Protein AF-A0A5K1K6C2-F1 (afdb_monomer_lite)

Structure (mmCIF, N/CA/C/O backbone):
data_AF-A0A5K1K6C2-F1
#
_entry.id   AF-A0A5K1K6C2-F1
#
loop_
_atom_site.group_PDB
_atom_site.id
_atom_site.type_symbol
_atom_site.label_atom_id
_atom_site.label_alt_id
_atom_site.label_comp_id
_atom_site.label_asym_id
_atom_site.label_entity_id
_atom_site.label_seq_id
_atom_site.pdbx_PDB_ins_code
_atom_site.Cartn_x
_atom_site.Cartn_y
_atom_site.Cartn_z
_atom_site.occupancy
_atom_site.B_iso_or_equiv
_atom_site.auth_seq_id
_atom_site.auth_comp_id
_atom_site.auth_asym_id
_atom_site.auth_atom_id
_atom_site.pdbx_PDB_model_num
ATOM 1 N N . MET A 1 1 ? -9.360 -0.883 -2.195 1.00 92.62 1 MET A N 1
ATOM 2 C CA . MET A 1 1 ? -8.675 -1.297 -3.430 1.00 92.62 1 MET A CA 1
ATOM 3 C C . MET A 1 1 ? -9.574 -2.130 -4.328 1.00 92.62 1 MET A C 1
ATOM 5 O O . MET A 1 1 ? -9.861 -1.664 -5.418 1.00 92.62 1 MET A O 1
ATOM 9 N N . ARG A 1 2 ? -10.117 -3.271 -3.858 1.00 94.56 2 ARG A N 1
ATOM 10 C CA . ARG A 1 2 ? -11.043 -4.122 -4.637 1.00 94.56 2 ARG A CA 1
ATOM 11 C C . ARG A 1 2 ? -12.076 -3.335 -5.450 1.00 94.56 2 ARG A C 1
ATOM 13 O O . ARG A 1 2 ? -12.140 -3.486 -6.660 1.00 94.56 2 ARG A O 1
ATOM 20 N N . LEU A 1 3 ? -12.813 -2.437 -4.794 1.00 93.44 3 LEU A N 1
ATOM 21 C CA . LEU A 1 3 ? -13.851 -1.631 -5.443 1.00 93.44 3 LEU A CA 1
ATOM 22 C C . LEU A 1 3 ? -13.329 -0.743 -6.592 1.00 93.44 3 LEU A C 1
ATOM 24 O O . LEU A 1 3 ? -14.054 -0.536 -7.561 1.00 93.44 3 LEU A O 1
ATOM 28 N N . LEU A 1 4 ? -12.106 -0.205 -6.489 1.00 92.81 4 LEU A N 1
ATOM 29 C CA . LEU A 1 4 ? -11.492 0.568 -7.576 1.00 92.81 4 LEU A CA 1
ATOM 30 C C . LEU A 1 4 ? -11.245 -0.351 -8.776 1.00 92.81 4 LEU A C 1
ATOM 32 O O . LEU A 1 4 ? -11.733 -0.081 -9.871 1.00 92.81 4 LEU A O 1
ATOM 36 N N . HIS A 1 5 ? -10.602 -1.496 -8.545 1.00 92.88 5 HIS A N 1
ATOM 37 C CA . HIS A 1 5 ? -10.241 -2.435 -9.608 1.00 92.88 5 HIS A CA 1
ATOM 38 C C . HIS A 1 5 ? -11.465 -3.106 -10.257 1.00 92.88 5 HIS A C 1
ATOM 40 O O . HIS A 1 5 ? -11.501 -3.259 -11.479 1.00 92.88 5 HIS A O 1
ATOM 46 N N . GLU A 1 6 ? -12.507 -3.430 -9.482 1.00 92.44 6 GLU A N 1
ATOM 47 C CA . GLU A 1 6 ? -13.806 -3.916 -9.988 1.00 92.44 6 GLU A CA 1
ATOM 48 C C . GLU A 1 6 ? -14.489 -2.894 -10.905 1.00 92.44 6 GLU A C 1
ATOM 50 O O . GLU A 1 6 ? -15.178 -3.263 -11.853 1.00 92.44 6 GLU A O 1
ATOM 55 N N . ARG A 1 7 ? -14.276 -1.599 -10.648 1.00 91.81 7 ARG A N 1
ATOM 56 C CA . ARG A 1 7 ? -14.749 -0.493 -11.494 1.00 91.81 7 ARG A CA 1
ATOM 57 C C . ARG A 1 7 ? -13.759 -0.119 -12.591 1.00 91.81 7 ARG A C 1
ATOM 59 O O . ARG A 1 7 ? -13.955 0.884 -13.271 1.00 91.81 7 ARG A O 1
ATOM 66 N N . HIS A 1 8 ? -12.717 -0.927 -12.764 1.00 90.38 8 HIS A N 1
ATOM 67 C CA . HIS A 1 8 ? -11.645 -0.704 -13.720 1.00 90.38 8 HIS A CA 1
ATOM 68 C C . HIS A 1 8 ? -10.942 0.648 -13.547 1.00 90.38 8 HIS A C 1
ATOM 70 O O . HIS A 1 8 ? -10.539 1.266 -14.532 1.00 90.38 8 HIS A O 1
ATOM 76 N N . VAL A 1 9 ? -10.809 1.093 -12.298 1.00 91.06 9 VAL A N 1
ATOM 77 C CA . VAL A 1 9 ? -10.052 2.279 -11.904 1.00 91.06 9 VAL A CA 1
ATOM 78 C C . VAL A 1 9 ? -8.729 1.831 -11.292 1.00 91.06 9 VAL A C 1
ATOM 80 O O . VAL A 1 9 ? -8.733 1.021 -10.367 1.00 91.06 9 VAL A O 1
ATOM 83 N N . LEU A 1 10 ? -7.629 2.370 -11.804 1.00 90.31 10 LEU A N 1
ATOM 84 C CA . LEU A 1 10 ? -6.304 2.332 -11.195 1.00 90.31 10 LEU A CA 1
ATOM 85 C C . LEU A 1 10 ? -6.098 3.632 -10.425 1.00 90.31 10 LEU A C 1
ATOM 87 O O . LEU A 1 10 ? -6.445 4.695 -10.939 1.00 90.31 10 LEU A O 1
ATOM 91 N N . HIS A 1 11 ? -5.564 3.558 -9.214 1.00 92.12 11 HIS A N 1
ATOM 92 C CA . HIS A 1 11 ? -5.222 4.742 -8.435 1.00 92.12 11 HIS A CA 1
ATOM 93 C C . HIS A 1 11 ? -3.923 5.376 -8.933 1.00 92.12 11 HIS A C 1
ATOM 95 O O . HIS A 1 11 ? -3.838 6.599 -9.030 1.00 92.12 11 HIS A O 1
ATOM 101 N N . CYS A 1 12 ? -2.940 4.534 -9.250 1.00 89.00 12 CYS A N 1
ATOM 102 C CA . CYS A 1 12 ? -1.601 4.847 -9.745 1.00 89.00 12 CYS A CA 1
ATOM 103 C C . CYS A 1 12 ? -0.669 5.563 -8.769 1.00 89.00 12 CYS A C 1
ATOM 105 O O . CYS A 1 12 ? 0.549 5.456 -8.897 1.00 89.00 12 CYS A O 1
ATOM 107 N N . ASP A 1 13 ? -1.229 6.225 -7.763 1.00 89.38 13 ASP A N 1
ATOM 108 C CA . ASP A 1 13 ? -0.461 6.917 -6.737 1.00 89.38 13 ASP A CA 1
ATOM 109 C C . ASP A 1 13 ? -0.812 6.470 -5.307 1.00 89.38 13 ASP A C 1
ATOM 111 O O . ASP A 1 13 ? -1.374 7.205 -4.492 1.00 89.38 13 ASP A O 1
ATOM 115 N N . VAL A 1 14 ? -0.562 5.196 -5.016 1.00 92.00 14 VAL A N 1
ATOM 116 C CA . VAL A 1 14 ? -0.877 4.593 -3.718 1.00 92.00 14 VAL A CA 1
ATOM 117 C C . VAL A 1 14 ? 0.319 4.751 -2.777 1.00 92.00 14 VAL A C 1
ATOM 119 O O . VAL A 1 14 ? 1.288 4.001 -2.840 1.00 92.00 14 VAL A O 1
ATOM 122 N N . HIS A 1 15 ? 0.246 5.710 -1.856 1.00 90.69 15 HIS A N 1
ATOM 123 C CA . HIS A 1 15 ? 1.229 5.903 -0.779 1.00 90.69 15 HIS A CA 1
ATOM 124 C C . HIS A 1 15 ? 0.553 6.527 0.459 1.00 90.69 15 HIS A C 1
ATOM 126 O O . HIS A 1 15 ? -0.593 6.970 0.367 1.00 90.69 15 HIS A O 1
ATOM 132 N N . PRO A 1 16 ? 1.213 6.604 1.635 1.00 89.19 16 PRO A N 1
ATOM 133 C CA . PRO A 1 16 ? 0.557 7.068 2.862 1.00 89.19 16 PRO A CA 1
ATOM 134 C C . PRO A 1 16 ? 0.004 8.500 2.808 1.00 89.19 16 PRO A C 1
ATOM 136 O O . PRO A 1 16 ? -0.907 8.813 3.564 1.00 89.19 16 PRO A O 1
ATOM 139 N N . GLY A 1 17 ? 0.537 9.364 1.935 1.00 89.12 17 GLY A N 1
ATOM 140 C CA . GLY A 1 17 ? 0.009 10.721 1.737 1.00 89.12 17 GLY A CA 1
ATOM 141 C C . GLY A 1 17 ? -1.361 10.739 1.054 1.00 89.12 17 GLY A C 1
ATOM 142 O O . GLY A 1 17 ? -2.159 11.630 1.329 1.00 89.12 17 GLY A O 1
ATOM 143 N N . ASN A 1 18 ? -1.659 9.698 0.272 1.00 92.25 18 ASN A N 1
ATOM 144 C CA . ASN A 1 18 ? -2.898 9.533 -0.489 1.00 92.25 18 ASN A CA 1
ATOM 145 C C . ASN A 1 18 ? -3.871 8.544 0.169 1.00 92.25 18 ASN A C 1
ATOM 147 O O . ASN A 1 18 ? -4.815 8.045 -0.450 1.00 92.25 18 ASN A O 1
ATOM 151 N N . ILE A 1 19 ? -3.668 8.271 1.460 1.00 91.12 19 ILE A N 1
ATOM 152 C CA . ILE A 1 19 ? -4.634 7.572 2.300 1.00 91.12 19 ILE A CA 1
ATOM 153 C C . ILE A 1 19 ? -5.263 8.580 3.255 1.00 91.12 19 ILE A C 1
ATOM 155 O O . ILE A 1 19 ? -4.643 9.058 4.203 1.00 91.12 19 ILE A O 1
ATOM 159 N N . GLY A 1 20 ? -6.530 8.881 3.002 1.00 91.06 20 GLY A N 1
ATOM 160 C CA . GLY A 1 20 ? -7.345 9.741 3.838 1.00 91.06 20 GLY A CA 1
ATOM 161 C C . GLY A 1 20 ? -8.165 8.964 4.859 1.00 91.06 20 GLY A C 1
ATOM 162 O O . GLY A 1 20 ? -8.353 7.747 4.785 1.00 91.06 20 GLY A O 1
ATOM 163 N N . VAL A 1 21 ? -8.735 9.717 5.793 1.00 89.94 21 VAL A N 1
ATOM 164 C CA . VAL A 1 21 ? -9.757 9.229 6.713 1.00 89.94 21 VAL A CA 1
ATOM 165 C C . VAL A 1 21 ? -10.970 10.135 6.569 1.00 89.94 21 VAL A C 1
ATOM 167 O O . VAL A 1 21 ? -10.863 11.356 6.648 1.00 89.94 21 VAL A O 1
ATOM 170 N N . THR A 1 22 ? -12.131 9.542 6.321 1.00 90.94 22 THR A N 1
ATOM 171 C CA . THR A 1 22 ? -13.401 10.263 6.191 1.00 90.94 22 THR A CA 1
ATOM 172 C C . THR A 1 22 ? -14.411 9.672 7.167 1.00 90.94 22 THR A C 1
ATOM 174 O O . THR A 1 22 ? -14.334 8.477 7.472 1.00 90.94 22 THR A O 1
ATOM 177 N N . PRO A 1 23 ? -15.340 10.461 7.720 1.00 91.19 23 PRO A N 1
ATOM 178 C CA . PRO A 1 23 ? -16.296 9.920 8.666 1.00 91.19 23 PRO A CA 1
ATOM 179 C C . PRO A 1 23 ? -17.347 9.039 7.970 1.00 91.19 23 PRO A C 1
ATOM 181 O O . PRO A 1 23 ? -17.786 9.309 6.852 1.00 91.19 23 PRO A O 1
ATOM 184 N N . ARG A 1 24 ? -17.772 7.972 8.651 1.00 89.19 24 ARG A N 1
ATOM 185 C CA . ARG A 1 24 ? -18.897 7.099 8.259 1.00 89.19 24 ARG A CA 1
ATOM 186 C C . ARG A 1 24 ? -20.255 7.706 8.603 1.00 89.19 24 ARG A C 1
ATOM 188 O O . ARG A 1 24 ? -21.281 7.278 8.085 1.00 89.19 24 ARG A O 1
ATOM 195 N N . VAL A 1 25 ? -20.255 8.685 9.499 1.00 87.94 25 VAL A N 1
ATOM 196 C CA . VAL A 1 25 ? -21.418 9.481 9.890 1.00 87.94 25 VAL A CA 1
ATOM 197 C C . VAL A 1 25 ? -21.252 10.911 9.361 1.00 87.94 25 VAL A C 1
ATOM 199 O O . VAL A 1 25 ? -20.135 11.328 9.057 1.00 87.94 25 VAL A O 1
ATOM 202 N N . PRO A 1 26 ? -22.330 11.701 9.235 1.00 89.31 26 PRO A N 1
ATOM 203 C CA . PRO A 1 26 ? -22.211 13.098 8.834 1.00 89.31 26 PRO A CA 1
ATOM 204 C C . PRO A 1 26 ? -21.215 13.870 9.713 1.00 89.31 26 PRO A C 1
ATOM 206 O O . PRO A 1 26 ? -21.364 13.905 10.934 1.00 89.31 26 PRO A O 1
ATOM 209 N N . LEU A 1 27 ? -20.235 14.541 9.094 1.00 86.38 27 LEU A N 1
ATOM 210 C CA . LEU A 1 27 ? -19.189 15.291 9.806 1.00 86.38 27 LEU A CA 1
ATOM 211 C C . LEU A 1 27 ? -19.771 16.325 10.785 1.00 86.38 27 LEU A C 1
ATOM 213 O O . LEU A 1 27 ? -19.268 16.492 11.890 1.00 86.38 27 LEU A O 1
ATOM 217 N N . ALA A 1 28 ? -20.876 16.973 10.406 1.00 87.31 28 ALA A N 1
ATOM 218 C CA . ALA A 1 28 ? -21.573 17.933 11.259 1.00 87.31 28 ALA A CA 1
ATOM 219 C C . ALA A 1 28 ? -22.087 17.318 12.575 1.00 87.31 28 ALA A C 1
ATOM 221 O O . ALA A 1 28 ? -22.162 18.020 13.579 1.00 87.31 28 ALA A O 1
ATOM 222 N N . LEU A 1 29 ? -22.427 16.022 12.584 1.00 87.38 29 LEU A N 1
ATOM 223 C CA . LEU A 1 29 ? -22.830 15.330 13.806 1.00 87.38 29 LEU A CA 1
ATOM 224 C C . LEU A 1 29 ? -21.622 15.042 14.697 1.00 87.38 29 LEU A C 1
ATOM 226 O O . LEU A 1 29 ? -21.720 15.314 15.883 1.00 87.38 29 LEU A O 1
ATOM 230 N N . LEU A 1 30 ? -20.491 14.592 14.137 1.00 85.38 30 LEU A N 1
ATOM 231 C CA . LEU A 1 30 ? -19.257 14.332 14.901 1.00 85.38 30 LEU A CA 1
ATOM 232 C C . LEU A 1 30 ? -18.667 15.584 15.549 1.00 85.38 30 LEU A C 1
ATOM 234 O O . LEU A 1 30 ? -18.126 15.512 16.645 1.00 85.38 30 LEU A O 1
ATOM 238 N N . LEU A 1 31 ? -18.752 16.727 14.866 1.00 86.62 31 LEU A N 1
ATOM 239 C CA . LEU A 1 31 ? -18.210 17.997 15.356 1.00 86.62 31 LEU A CA 1
ATOM 240 C C . LEU A 1 31 ? -19.170 18.742 16.296 1.00 86.62 31 LEU A C 1
ATOM 242 O O . LEU A 1 31 ? -18.811 19.788 16.838 1.00 86.62 31 LEU A O 1
ATOM 246 N N . SER A 1 32 ? -20.400 18.250 16.470 1.00 88.50 32 SER A N 1
ATOM 247 C CA . SER A 1 32 ? -21.384 18.903 17.329 1.00 88.50 32 SER A CA 1
ATOM 248 C C . SER A 1 32 ? -20.962 18.815 18.805 1.00 88.50 32 SER A C 1
ATOM 250 O O . SER A 1 32 ? -20.658 17.722 19.279 1.00 88.50 32 SER A O 1
ATOM 252 N N . PRO A 1 33 ? -21.043 19.903 19.595 1.00 83.75 33 PRO A N 1
ATOM 253 C CA . PRO A 1 33 ? -20.815 19.850 21.044 1.00 83.75 33 PRO A CA 1
ATOM 254 C C . PRO A 1 33 ? -21.780 18.913 21.788 1.00 83.75 33 PRO A C 1
ATOM 256 O O . PRO A 1 33 ? -21.489 18.471 22.894 1.00 83.75 33 PRO A O 1
ATOM 259 N N . SER A 1 34 ? -22.942 18.634 21.192 1.00 89.44 34 SER A N 1
ATOM 260 C CA . SER A 1 34 ? -23.950 17.690 21.684 1.00 89.44 34 SER A CA 1
ATOM 261 C C . SER A 1 34 ? -23.932 16.356 20.931 1.00 89.44 34 SER A C 1
ATOM 263 O O . SER A 1 34 ? -24.919 15.618 20.966 1.00 89.44 34 SER A O 1
ATOM 265 N N . SER A 1 35 ? -22.846 16.069 20.204 1.00 85.44 35 SER A N 1
ATOM 266 C CA . SER A 1 35 ? -22.674 14.822 19.464 1.00 85.44 35 SER A CA 1
ATOM 267 C C . SER A 1 35 ? -22.872 13.623 20.396 1.00 85.44 35 SER A C 1
ATOM 269 O O . SER A 1 35 ? -22.224 13.555 21.441 1.00 85.44 35 SER A O 1
ATOM 271 N N . PRO A 1 36 ? -23.722 12.648 20.029 1.00 83.25 36 PRO A N 1
ATOM 272 C CA . PRO A 1 36 ? -23.759 11.361 20.716 1.00 83.25 36 PRO A CA 1
ATOM 273 C C . PRO A 1 36 ? -22.565 10.467 20.334 1.00 83.25 36 PRO A C 1
ATOM 275 O O . PRO A 1 36 ? -22.410 9.391 20.901 1.00 83.25 36 PRO A O 1
ATOM 278 N N . PHE A 1 37 ? -21.764 10.883 19.350 1.00 84.19 37 PHE A N 1
ATOM 279 C CA . PHE A 1 37 ? -20.608 10.164 18.831 1.00 84.19 37 PHE A CA 1
ATOM 280 C C . PHE A 1 37 ? -19.322 10.727 19.431 1.00 84.19 37 PHE A C 1
ATOM 282 O O . PHE A 1 37 ? -19.116 11.945 19.412 1.00 84.19 37 PHE A O 1
ATOM 289 N N . ASP A 1 38 ? -18.449 9.844 19.906 1.00 82.38 38 ASP A N 1
ATOM 290 C CA . ASP A 1 38 ? -17.097 10.219 20.310 1.00 82.38 38 ASP A CA 1
ATOM 291 C C . ASP A 1 38 ? -16.242 10.433 19.057 1.00 82.38 38 ASP A C 1
ATOM 293 O O . ASP A 1 38 ? -16.061 9.527 18.247 1.00 82.38 38 ASP A O 1
ATOM 297 N N . PHE A 1 39 ? -15.699 11.640 18.888 1.00 80.88 39 PHE A N 1
ATOM 298 C CA . PHE A 1 39 ? -14.818 11.967 17.766 1.00 80.88 39 PHE A CA 1
ATOM 299 C C . PHE A 1 39 ? -13.596 11.038 17.693 1.00 80.88 39 PHE A C 1
ATOM 301 O O . PHE A 1 39 ? -13.088 10.780 16.603 1.00 80.88 39 PHE A O 1
ATOM 308 N N . ASN A 1 40 ? -13.135 10.515 18.832 1.00 84.19 40 ASN A N 1
ATOM 309 C CA . ASN A 1 40 ? -11.980 9.622 18.901 1.00 84.19 40 ASN A CA 1
ATOM 310 C C . ASN A 1 40 ? -12.338 8.148 18.660 1.00 84.19 40 ASN A C 1
ATOM 312 O O . ASN A 1 40 ? -11.432 7.317 18.579 1.00 84.19 40 ASN A O 1
ATOM 316 N N . ASP A 1 41 ? -13.623 7.804 18.525 1.00 85.81 41 ASP A N 1
ATOM 317 C CA . ASP A 1 41 ? -14.034 6.435 18.228 1.00 85.81 41 ASP A CA 1
ATOM 318 C C . ASP A 1 41 ? -13.774 6.105 16.752 1.00 85.81 41 ASP A C 1
ATOM 320 O O . ASP A 1 41 ? -14.452 6.585 15.836 1.00 85.81 41 ASP A O 1
ATOM 324 N N . LEU A 1 42 ? -12.790 5.230 16.522 1.00 82.00 42 LEU A N 1
ATOM 325 C CA . LEU A 1 42 ? -12.402 4.731 15.201 1.00 82.00 42 LEU A CA 1
ATOM 326 C C . LEU A 1 42 ? -13.562 4.064 14.445 1.00 82.00 42 LEU A C 1
ATOM 328 O O . LEU A 1 42 ? -13.538 4.037 13.213 1.00 82.00 42 LEU A O 1
ATOM 332 N N . ALA A 1 43 ? -14.603 3.581 15.133 1.00 85.19 43 ALA A N 1
ATOM 333 C CA . ALA A 1 43 ? -15.794 3.017 14.498 1.00 85.19 43 ALA A CA 1
ATOM 334 C C . ALA A 1 43 ? -16.559 4.040 13.639 1.00 85.19 43 ALA A C 1
ATOM 336 O O . ALA A 1 43 ? -17.298 3.657 12.726 1.00 85.19 43 ALA A O 1
ATOM 337 N N . HIS A 1 44 ? -16.379 5.339 13.891 1.00 87.81 44 HIS A N 1
ATOM 338 C CA . HIS A 1 44 ? -17.006 6.420 13.129 1.00 87.81 44 HIS A CA 1
ATOM 339 C C . HIS A 1 44 ? -16.187 6.888 11.933 1.00 87.81 44 HIS A C 1
ATOM 341 O O . HIS A 1 44 ? -16.658 7.731 11.168 1.00 87.81 44 HIS A O 1
ATOM 347 N N . TRP A 1 45 ? -15.006 6.317 11.723 1.00 89.31 45 TRP A N 1
ATOM 348 C CA . TRP A 1 45 ? -14.090 6.695 10.660 1.00 89.31 45 TRP A CA 1
ATOM 349 C C . TRP A 1 45 ? -13.919 5.557 9.652 1.00 89.31 45 TRP A C 1
ATOM 351 O O . TRP A 1 45 ? -14.077 4.369 9.947 1.00 89.31 45 TRP A O 1
ATOM 361 N N . GLN A 1 46 ? -13.641 5.905 8.403 1.00 90.06 46 GLN A N 1
ATOM 362 C CA . GLN A 1 46 ? -13.254 4.952 7.372 1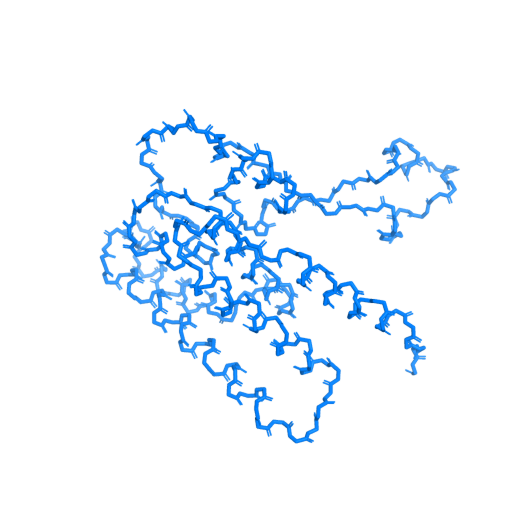.00 90.06 46 GLN A CA 1
ATOM 363 C C . GLN A 1 46 ? -12.025 5.459 6.634 1.00 90.06 46 GLN A C 1
ATOM 365 O O . GLN A 1 46 ? -11.909 6.643 6.321 1.00 90.06 46 GLN A O 1
ATOM 370 N N . VAL A 1 47 ? -11.122 4.528 6.356 1.00 90.56 47 VAL A N 1
ATOM 371 C CA . VAL A 1 47 ? -9.942 4.768 5.534 1.00 90.56 47 VAL A CA 1
ATOM 372 C C . VAL A 1 47 ? -10.371 4.797 4.070 1.00 90.56 47 VAL A C 1
ATOM 374 O O . VAL A 1 47 ? -11.115 3.920 3.622 1.00 90.56 47 VAL A O 1
ATOM 377 N N . VAL A 1 48 ? -9.923 5.807 3.333 1.00 93.38 48 VAL A N 1
ATOM 378 C CA . VAL A 1 48 ? -10.238 6.008 1.915 1.00 93.38 48 VAL A CA 1
ATOM 379 C C . VAL A 1 48 ? -8.983 6.356 1.133 1.00 93.38 48 VAL A C 1
ATOM 381 O O . VAL A 1 48 ? -8.058 6.957 1.667 1.00 93.38 48 VAL A O 1
ATOM 384 N N . PHE A 1 49 ? -8.970 5.993 -0.144 1.00 94.44 49 PHE A N 1
ATOM 385 C CA . PHE A 1 49 ? -7.996 6.535 -1.083 1.00 94.44 49 PHE A CA 1
ATOM 386 C C . PHE A 1 49 ? -8.425 7.952 -1.471 1.00 94.44 49 PHE A C 1
ATOM 388 O O . PHE A 1 49 ? -9.624 8.208 -1.625 1.00 94.44 49 PHE A O 1
ATOM 395 N N . ILE A 1 50 ? -7.464 8.862 -1.554 1.00 94.38 50 ILE A N 1
ATOM 396 C CA . ILE A 1 50 ? -7.645 10.262 -1.950 1.00 94.38 50 ILE A CA 1
ATOM 397 C C . ILE A 1 50 ? -6.588 10.616 -2.995 1.00 94.38 50 ILE A C 1
ATOM 399 O O . ILE A 1 50 ? -5.682 9.834 -3.230 1.00 94.38 50 ILE A O 1
ATOM 403 N N . ASP A 1 51 ? -6.693 11.812 -3.568 1.00 90.38 51 ASP A N 1
ATOM 404 C CA . ASP A 1 51 ? -5.793 12.279 -4.625 1.00 90.38 51 ASP A CA 1
ATOM 405 C C . ASP A 1 51 ? -5.818 11.384 -5.879 1.00 90.38 51 ASP A C 1
ATOM 407 O O . ASP A 1 51 ? -4.928 10.597 -6.188 1.00 90.38 51 ASP A O 1
ATOM 411 N N . HIS A 1 52 ? -6.928 11.502 -6.608 1.00 89.81 52 HIS A N 1
ATOM 412 C CA . HIS A 1 52 ? -7.178 10.752 -7.834 1.00 89.81 52 HIS A CA 1
ATOM 413 C C . HIS A 1 52 ? -6.656 11.461 -9.092 1.00 89.81 52 HIS A C 1
ATOM 415 O O . HIS A 1 52 ? -7.079 11.109 -10.194 1.00 89.81 52 HIS A O 1
ATOM 421 N N . GLU A 1 53 ? -5.783 12.468 -8.963 1.00 85.69 53 GLU A N 1
ATOM 422 C CA . GLU A 1 53 ? -5.267 13.224 -10.115 1.00 85.69 53 GLU A CA 1
ATOM 423 C C . GLU A 1 53 ? -4.553 12.303 -11.118 1.00 85.69 53 GLU A C 1
ATOM 425 O O . GLU A 1 53 ? -4.657 12.500 -12.326 1.00 85.69 53 GLU A O 1
ATOM 430 N N . TRP A 1 54 ? -3.901 11.251 -10.614 1.00 82.81 54 TRP A N 1
ATOM 431 C CA . TRP A 1 54 ? -3.139 10.290 -11.415 1.00 82.81 54 TRP A CA 1
ATOM 432 C C . TRP A 1 54 ? -3.925 9.000 -11.671 1.00 82.81 54 TRP A C 1
ATOM 434 O O . TRP A 1 54 ? -3.399 8.057 -12.251 1.00 82.81 54 TRP A O 1
ATOM 444 N N . SER A 1 55 ? -5.189 8.925 -11.244 1.00 88.06 55 SER A N 1
ATOM 445 C CA . SER A 1 55 ? -6.001 7.723 -11.417 1.00 88.06 55 SER A CA 1
ATOM 446 C C . SER A 1 55 ? -6.422 7.521 -12.874 1.00 88.06 55 SER A C 1
ATOM 448 O O . SER A 1 55 ? -6.822 8.455 -13.568 1.00 88.06 55 SER A O 1
ATOM 450 N N . HIS A 1 56 ? -6.420 6.269 -13.330 1.00 85.31 56 HIS A N 1
ATOM 451 C CA . HIS A 1 56 ? -6.805 5.902 -14.694 1.00 85.31 56 HIS A CA 1
ATOM 452 C C . HIS A 1 56 ? -8.046 5.022 -14.709 1.00 85.31 56 HIS A C 1
ATOM 454 O O . HIS A 1 56 ? -8.177 4.095 -13.918 1.00 85.31 56 HIS A O 1
ATOM 460 N N . VAL A 1 57 ? -8.925 5.240 -15.685 1.00 84.56 57 VAL A N 1
ATOM 461 C CA . VAL A 1 57 ? -10.036 4.327 -15.979 1.00 84.56 57 VAL A CA 1
ATOM 462 C C . VAL A 1 57 ? -9.664 3.493 -17.201 1.00 84.56 57 VAL A C 1
ATOM 464 O O . VAL A 1 57 ? -9.219 4.031 -18.215 1.00 84.56 57 VAL A O 1
ATOM 467 N N . ARG A 1 58 ? -9.833 2.168 -17.135 1.00 71.12 58 ARG A N 1
ATOM 468 C CA . ARG A 1 58 ? -9.512 1.249 -18.242 1.00 71.12 58 ARG A CA 1
ATOM 469 C C . ARG A 1 58 ? -10.146 1.722 -19.553 1.00 71.12 58 ARG A C 1
ATOM 471 O O . ARG A 1 58 ? -11.349 1.947 -19.623 1.00 71.12 58 ARG A O 1
ATOM 478 N N . GLY A 1 59 ? -9.324 1.809 -20.600 1.00 61.53 59 GLY A N 1
ATOM 479 C CA . GLY A 1 59 ? -9.722 2.345 -21.908 1.00 61.53 59 GLY A CA 1
ATOM 480 C C . GLY A 1 59 ? -9.377 3.824 -22.105 1.00 61.53 59 GLY A C 1
ATOM 481 O O . GLY A 1 59 ? -9.490 4.316 -23.224 1.00 61.53 59 GLY A O 1
ATOM 482 N N . TRP A 1 60 ? -8.899 4.506 -21.061 1.00 56.41 60 TRP A N 1
ATOM 483 C CA . TRP A 1 60 ? -8.379 5.867 -21.123 1.00 56.41 60 TRP A CA 1
ATOM 484 C C . TRP A 1 60 ? -6.982 5.903 -20.486 1.00 56.41 60 TRP A C 1
ATOM 486 O O . TRP A 1 60 ? -6.821 5.945 -19.267 1.00 56.41 60 TRP A O 1
ATOM 496 N N . HIS A 1 61 ? -5.952 5.806 -21.329 1.00 55.00 61 HIS A N 1
ATOM 497 C CA . HIS A 1 61 ? -4.560 5.967 -20.917 1.00 55.00 61 HIS A CA 1
ATOM 498 C C . HIS A 1 61 ? -4.102 7.337 -21.391 1.00 55.00 61 HIS A C 1
ATOM 500 O O . HIS A 1 61 ? -4.047 7.587 -22.591 1.00 55.00 61 HIS A O 1
ATOM 506 N N . TYR A 1 62 ? -3.826 8.229 -20.447 1.00 51.78 62 TYR A N 1
ATOM 507 C CA . TYR A 1 62 ? -3.066 9.424 -20.753 1.00 51.78 62 TYR A CA 1
ATOM 508 C C . TYR A 1 62 ? -1.612 8.955 -20.917 1.00 51.78 62 TYR A C 1
ATOM 510 O O . TYR A 1 62 ? -1.052 8.381 -19.987 1.00 51.78 62 TYR A O 1
ATOM 518 N N . GLU A 1 63 ? -1.068 9.056 -22.133 1.00 52.72 63 GLU A N 1
ATOM 519 C CA . GLU A 1 63 ? 0.285 8.585 -22.485 1.00 52.72 63 GLU A CA 1
ATOM 520 C C . GLU A 1 63 ? 1.402 9.466 -21.903 1.00 52.72 63 GLU A C 1
ATOM 522 O O . GLU A 1 63 ? 2.577 9.163 -22.108 1.00 52.72 63 GLU A O 1
ATOM 527 N N . ASP A 1 64 ? 1.073 10.535 -21.169 1.00 48.41 64 ASP A N 1
ATOM 528 C CA . ASP A 1 64 ? 2.106 11.393 -20.604 1.00 48.41 64 ASP A CA 1
ATOM 529 C C . ASP A 1 64 ? 2.846 10.663 -19.483 1.00 48.41 64 ASP A C 1
ATOM 531 O O . ASP A 1 64 ? 2.305 10.334 -18.426 1.00 48.41 64 ASP A O 1
ATOM 535 N N . THR A 1 65 ? 4.114 10.406 -19.796 1.00 49.59 65 THR A N 1
ATOM 536 C CA . THR A 1 65 ? 5.246 10.131 -18.916 1.00 49.59 65 THR A CA 1
ATOM 537 C C . THR A 1 65 ? 4.920 10.353 -17.445 1.00 49.59 65 THR A C 1
ATOM 539 O O . THR A 1 65 ? 4.923 11.488 -16.967 1.00 49.59 65 THR A O 1
ATOM 542 N N . PHE A 1 66 ? 4.691 9.250 -16.729 1.00 52.72 66 PHE A N 1
ATOM 543 C CA . PHE A 1 66 ? 4.757 9.212 -15.273 1.00 52.72 66 PHE A CA 1
ATOM 544 C C . PHE A 1 66 ? 6.026 9.963 -14.865 1.00 52.72 66 PHE A C 1
ATOM 546 O O . PHE A 1 66 ? 7.132 9.562 -15.243 1.00 52.72 66 PHE A O 1
ATOM 553 N N . VAL A 1 67 ? 5.883 11.095 -14.173 1.00 51.78 67 VAL A N 1
ATOM 554 C CA . VAL A 1 67 ? 7.038 11.825 -13.651 1.00 51.78 67 VAL A CA 1
ATOM 555 C C . VAL A 1 67 ? 7.690 10.884 -12.643 1.00 51.78 67 VAL A C 1
ATOM 557 O O . VAL A 1 67 ? 7.183 10.704 -11.538 1.00 51.78 67 VAL A O 1
ATOM 560 N N . ARG A 1 68 ? 8.793 10.243 -13.051 1.00 54.00 68 ARG A N 1
ATOM 561 C CA . ARG A 1 68 ? 9.484 9.171 -12.311 1.00 54.00 68 ARG A CA 1
ATOM 562 C C . ARG A 1 68 ? 9.958 9.597 -10.917 1.00 54.00 68 ARG A C 1
ATOM 564 O O . ARG A 1 68 ? 10.310 8.746 -10.112 1.00 54.00 68 ARG A O 1
ATOM 571 N N . ASN A 1 69 ? 9.942 10.890 -10.600 1.00 47.19 69 ASN A N 1
ATOM 572 C CA . ASN A 1 69 ? 10.905 11.452 -9.660 1.00 47.19 69 ASN A CA 1
ATOM 573 C C . ASN A 1 69 ? 10.569 11.410 -8.165 1.00 47.19 69 ASN A C 1
ATOM 575 O O . ASN A 1 69 ? 11.344 11.994 -7.414 1.00 47.19 69 ASN A O 1
ATOM 579 N N . ARG A 1 70 ? 9.458 10.837 -7.663 1.00 54.12 70 ARG A N 1
ATOM 580 C CA . ARG A 1 70 ? 9.122 11.077 -6.229 1.00 54.12 70 ARG A CA 1
ATOM 581 C C . ARG A 1 70 ? 8.534 9.951 -5.397 1.00 54.12 70 ARG A C 1
ATOM 583 O O . ARG A 1 70 ? 8.389 10.140 -4.191 1.00 54.12 70 ARG A O 1
ATOM 590 N N . MET A 1 71 ? 8.209 8.797 -5.971 1.00 64.88 71 MET A N 1
ATOM 591 C CA . MET A 1 71 ? 7.362 7.827 -5.253 1.00 64.88 71 MET A CA 1
ATOM 592 C C . MET A 1 71 ? 7.954 6.437 -5.173 1.00 64.88 71 MET A C 1
ATOM 594 O O . MET A 1 71 ? 7.244 5.501 -4.813 1.00 64.88 71 MET A O 1
ATOM 598 N N . TRP A 1 72 ? 9.264 6.315 -5.430 1.00 74.75 72 TRP A N 1
ATOM 599 C CA . TRP A 1 72 ? 9.943 5.027 -5.453 1.00 74.75 72 TRP A CA 1
ATOM 600 C C . TRP A 1 72 ? 9.582 4.235 -4.221 1.00 74.75 72 TRP A C 1
ATOM 602 O O . TRP A 1 72 ? 9.005 3.184 -4.401 1.00 74.75 72 TRP A O 1
ATOM 612 N N . LEU A 1 73 ? 9.762 4.774 -3.009 1.00 86.31 73 LEU A N 1
ATOM 613 C CA . LEU A 1 73 ? 9.528 4.083 -1.733 1.00 86.31 73 LEU A CA 1
ATOM 614 C C . LEU A 1 73 ? 8.322 3.129 -1.704 1.00 86.31 73 LEU A C 1
ATOM 616 O O . LEU A 1 73 ? 8.473 2.037 -1.160 1.00 86.31 73 LEU A O 1
ATOM 620 N N . TYR A 1 74 ? 7.184 3.532 -2.279 1.00 90.19 74 TYR A N 1
ATOM 621 C CA . TYR A 1 74 ? 5.941 2.755 -2.303 1.00 90.19 74 TYR A CA 1
ATOM 622 C C . TYR A 1 74 ? 5.543 2.262 -3.700 1.00 90.19 74 TYR A C 1
ATOM 624 O O . TYR A 1 74 ? 4.655 1.425 -3.800 1.00 90.19 74 TYR A O 1
ATOM 632 N N . ALA A 1 75 ? 6.176 2.742 -4.772 1.00 88.38 75 ALA A N 1
ATOM 633 C CA . ALA A 1 75 ? 5.924 2.245 -6.118 1.00 88.38 75 ALA A CA 1
ATOM 634 C C . ALA A 1 75 ? 6.263 0.753 -6.222 1.00 88.38 75 ALA A C 1
ATOM 636 O O . ALA A 1 75 ? 7.250 0.290 -5.639 1.00 88.38 75 ALA A O 1
ATOM 637 N N . SER A 1 76 ? 5.464 0.019 -7.001 1.00 90.31 76 SER A N 1
ATOM 638 C CA . SER A 1 76 ? 5.721 -1.392 -7.278 1.00 90.31 76 SER A CA 1
ATOM 639 C C . SER A 1 76 ? 7.085 -1.581 -7.939 1.00 90.31 76 SER A C 1
ATOM 641 O O . SER A 1 76 ? 7.545 -0.729 -8.704 1.00 90.31 76 SER A O 1
ATOM 643 N N . ASP A 1 77 ? 7.721 -2.721 -7.698 1.00 89.44 77 ASP A N 1
ATOM 644 C CA . ASP A 1 77 ? 9.011 -3.055 -8.299 1.00 89.44 77 ASP A CA 1
ATOM 645 C C . ASP A 1 77 ? 8.914 -3.059 -9.832 1.00 89.44 77 ASP A C 1
ATOM 647 O O . ASP A 1 77 ? 9.831 -2.613 -10.514 1.00 89.44 77 ASP A O 1
ATOM 651 N N . ARG A 1 78 ? 7.764 -3.463 -10.390 1.00 85.44 78 ARG A N 1
ATOM 652 C CA . ARG A 1 78 ? 7.488 -3.386 -11.836 1.00 85.44 78 ARG A CA 1
ATOM 653 C C . ARG A 1 78 ? 7.516 -1.953 -12.365 1.00 85.44 78 ARG A C 1
ATOM 655 O O . ARG A 1 78 ? 8.025 -1.735 -13.461 1.00 85.44 78 ARG A O 1
ATOM 662 N N . GLN A 1 79 ? 6.970 -0.989 -11.625 1.00 82.88 79 GLN A N 1
ATOM 663 C CA . GLN A 1 79 ? 6.976 0.420 -12.029 1.00 82.88 79 GLN A CA 1
ATOM 664 C C . GLN A 1 79 ? 8.342 1.072 -11.818 1.00 82.88 79 GLN A C 1
ATOM 666 O O . GLN A 1 79 ? 8.734 1.912 -12.626 1.00 82.88 79 GLN A O 1
ATOM 671 N N . VAL A 1 80 ? 9.092 0.640 -10.798 1.00 80.38 80 VAL A N 1
ATOM 672 C CA . VAL A 1 80 ? 10.501 1.023 -10.623 1.00 80.38 80 VAL A CA 1
ATOM 673 C C . VAL A 1 80 ? 11.338 0.527 -11.808 1.00 80.38 80 VAL A C 1
ATOM 675 O O . VAL A 1 80 ? 12.142 1.291 -12.323 1.00 80.38 80 VAL A O 1
ATOM 678 N N . TRP A 1 81 ? 11.119 -0.702 -12.289 1.00 74.38 81 TRP A N 1
ATOM 679 C CA . TRP A 1 81 ? 11.960 -1.309 -13.330 1.00 74.38 81 TRP A CA 1
ATOM 680 C C . TRP A 1 81 ? 11.548 -1.050 -14.771 1.00 74.38 81 TRP A C 1
ATOM 682 O O . TRP A 1 81 ? 12.381 -0.741 -15.617 1.00 74.38 81 TRP A O 1
ATOM 692 N N . CYS A 1 82 ? 10.273 -1.223 -15.095 1.00 60.88 82 CYS A N 1
ATOM 693 C CA . CYS A 1 82 ? 9.899 -1.437 -16.489 1.00 60.88 82 CYS A CA 1
ATOM 694 C C . CYS A 1 82 ? 9.373 -0.186 -17.194 1.00 60.88 82 CYS A C 1
ATOM 696 O O . CYS A 1 82 ? 9.152 -0.246 -18.402 1.00 60.88 82 CYS A O 1
ATOM 698 N N . SER A 1 83 ? 9.145 0.942 -16.505 1.00 61.91 83 SER A N 1
ATOM 699 C CA . SER A 1 83 ? 8.448 2.127 -17.065 1.00 61.91 83 SER A CA 1
ATOM 700 C C . SER A 1 83 ? 7.186 1.774 -17.875 1.00 61.91 83 SER A C 1
ATOM 702 O O . SER A 1 83 ? 6.787 2.472 -18.807 1.00 61.91 83 SER A O 1
ATOM 704 N N . GLY A 1 84 ? 6.610 0.615 -17.553 1.00 65.31 84 GLY A N 1
ATOM 705 C CA . GLY A 1 84 ? 5.586 -0.039 -18.336 1.00 65.31 84 GLY A CA 1
ATOM 706 C C . GLY A 1 84 ? 4.212 0.489 -17.976 1.00 65.31 84 GLY A C 1
ATOM 707 O O . GLY A 1 84 ? 4.027 1.301 -17.072 1.00 65.31 84 GLY A O 1
ATOM 708 N N . LYS A 1 85 ? 3.210 -0.027 -18.675 1.00 78.00 85 LYS A N 1
ATOM 709 C CA . LYS A 1 85 ? 1.820 0.313 -18.406 1.00 78.00 85 LYS A CA 1
ATOM 710 C C . LYS A 1 85 ? 1.447 -0.031 -16.959 1.00 78.00 85 LYS A C 1
ATOM 712 O O . LYS A 1 85 ? 1.533 -1.191 -16.566 1.00 78.00 85 LYS A O 1
ATOM 717 N N . TYR A 1 86 ? 0.993 0.972 -16.210 1.00 83.75 86 TYR A N 1
ATOM 718 C CA . TYR A 1 86 ? 0.465 0.783 -14.860 1.00 83.75 86 TYR A CA 1
ATOM 719 C C . TYR A 1 86 ? -0.734 -0.174 -14.865 1.00 83.75 86 TYR A C 1
ATOM 721 O O . TYR A 1 86 ? -1.577 -0.136 -15.772 1.00 83.75 86 TYR A O 1
ATOM 729 N N . SER A 1 87 ? -0.798 -1.045 -13.862 1.00 87.94 87 SER A N 1
ATOM 730 C CA . SER A 1 87 ? -1.743 -2.159 -13.789 1.00 87.94 87 SER A CA 1
ATOM 731 C C . SER A 1 87 ? -2.304 -2.361 -12.377 1.00 87.94 87 SER A C 1
ATOM 733 O O . SER A 1 87 ? -1.802 -1.810 -11.401 1.00 87.94 87 SER A O 1
ATOM 735 N N . THR A 1 88 ? -3.358 -3.172 -12.244 1.00 92.00 88 THR A N 1
ATOM 736 C CA . THR A 1 88 ? -3.973 -3.480 -10.941 1.00 92.00 88 THR A CA 1
ATOM 737 C C . THR A 1 88 ? -3.003 -4.125 -9.932 1.00 92.00 88 THR A C 1
ATOM 739 O O . THR A 1 88 ? -3.088 -3.794 -8.748 1.00 92.00 88 THR A O 1
ATOM 742 N N . PRO A 1 89 ? -2.062 -5.008 -10.331 1.00 92.69 89 PRO A N 1
ATOM 743 C CA . PRO A 1 89 ? -0.970 -5.445 -9.459 1.00 92.69 89 PRO A CA 1
ATOM 744 C C . PRO A 1 89 ? -0.130 -4.320 -8.855 1.00 92.69 89 PRO A C 1
ATOM 746 O O . PRO A 1 89 ? 0.318 -4.450 -7.720 1.00 92.69 89 PRO A O 1
ATOM 749 N N . ASP A 1 90 ? 0.089 -3.225 -9.585 1.00 91.56 90 ASP A N 1
ATOM 750 C CA . ASP A 1 90 ? 0.963 -2.140 -9.134 1.00 91.56 90 ASP A CA 1
ATOM 751 C C . ASP A 1 90 ? 0.347 -1.378 -7.957 1.00 91.56 90 ASP A C 1
ATOM 753 O O . ASP A 1 90 ? 1.004 -1.206 -6.930 1.00 91.56 90 ASP A O 1
ATOM 757 N N . ASP A 1 91 ? -0.946 -1.059 -8.048 1.00 93.25 91 ASP A N 1
ATOM 758 C CA . ASP A 1 91 ? -1.719 -0.501 -6.932 1.00 93.25 91 ASP A CA 1
ATOM 759 C C . ASP A 1 91 ? -1.741 -1.452 -5.723 1.00 93.25 91 ASP A C 1
ATOM 761 O O . ASP A 1 91 ? -1.691 -1.018 -4.567 1.00 93.25 91 ASP A O 1
ATOM 765 N N . LEU A 1 92 ? -1.840 -2.765 -5.969 1.00 95.75 92 LEU A N 1
ATOM 766 C CA . LEU A 1 92 ? -1.887 -3.763 -4.900 1.00 95.75 92 LEU A CA 1
ATOM 767 C C . LEU A 1 92 ? -0.548 -3.885 -4.168 1.00 95.75 92 LEU A C 1
ATOM 769 O O . LEU A 1 92 ? -0.529 -3.978 -2.942 1.00 95.75 92 LEU A O 1
ATOM 773 N N . GLU A 1 93 ? 0.558 -3.890 -4.901 1.00 95.25 93 GLU A N 1
ATOM 774 C CA . GLU A 1 93 ? 1.899 -3.965 -4.325 1.00 95.25 93 GLU A CA 1
ATOM 775 C C . GLU A 1 93 ? 2.223 -2.710 -3.517 1.00 95.25 93 GLU A C 1
ATOM 777 O O . GLU A 1 93 ? 2.685 -2.808 -2.379 1.00 95.25 93 GLU A O 1
ATOM 782 N N . ALA A 1 94 ? 1.864 -1.540 -4.042 1.00 94.69 94 ALA A N 1
ATOM 783 C CA . ALA A 1 94 ? 1.979 -0.287 -3.314 1.00 94.69 94 ALA A CA 1
ATOM 784 C C . ALA A 1 94 ? 1.142 -0.291 -2.023 1.00 94.69 94 ALA A C 1
ATOM 786 O O . ALA A 1 94 ? 1.631 0.087 -0.954 1.00 94.69 94 ALA A O 1
ATOM 787 N N . LEU A 1 95 ? -0.091 -0.813 -2.067 1.00 95.69 95 LEU A N 1
ATOM 788 C CA . LEU A 1 95 ? -0.901 -1.027 -0.864 1.00 95.69 95 LEU A CA 1
ATOM 789 C C . LEU A 1 95 ? -0.211 -1.969 0.135 1.00 95.69 95 LEU A C 1
ATOM 791 O O . LEU A 1 95 ? -0.219 -1.687 1.334 1.00 95.69 95 LEU A O 1
ATOM 795 N N . ALA A 1 96 ? 0.388 -3.067 -0.330 1.00 96.69 96 ALA A N 1
ATOM 796 C CA . ALA A 1 96 ? 1.097 -4.006 0.536 1.00 96.69 96 ALA A CA 1
ATOM 797 C C . ALA A 1 96 ? 2.274 -3.327 1.259 1.00 96.69 96 ALA A C 1
ATOM 799 O O . ALA A 1 96 ? 2.435 -3.498 2.470 1.00 96.69 96 ALA A O 1
ATOM 800 N N . TYR A 1 97 ? 3.031 -2.475 0.561 1.00 95.75 97 TYR A N 1
ATOM 801 C CA . TYR A 1 97 ? 4.080 -1.659 1.176 1.00 95.75 97 TYR A CA 1
ATOM 802 C C . TYR A 1 97 ? 3.534 -0.675 2.209 1.00 95.75 97 TYR A C 1
ATOM 804 O O . TYR A 1 97 ? 4.130 -0.521 3.273 1.00 95.75 97 TYR A O 1
ATOM 812 N N . ILE A 1 98 ? 2.381 -0.047 1.974 1.00 94.19 98 ILE A N 1
ATOM 813 C CA . ILE A 1 98 ? 1.778 0.835 2.984 1.00 94.19 98 ILE A CA 1
ATOM 814 C C . ILE A 1 98 ? 1.372 0.060 4.237 1.00 94.19 98 ILE A C 1
ATOM 816 O O . ILE A 1 98 ? 1.637 0.526 5.344 1.00 94.19 98 ILE A O 1
ATOM 820 N N . LEU A 1 99 ? 0.760 -1.118 4.094 1.00 93.81 99 LEU A N 1
ATOM 821 C CA . LEU A 1 99 ? 0.388 -1.945 5.247 1.00 93.81 99 LEU A CA 1
ATOM 822 C C . LEU A 1 99 ? 1.622 -2.365 6.055 1.00 93.81 99 LEU A C 1
ATOM 824 O O . LEU A 1 99 ? 1.609 -2.278 7.284 1.00 93.81 99 LEU A O 1
ATOM 828 N N . LEU A 1 100 ? 2.713 -2.726 5.373 1.00 94.44 100 LEU A N 1
ATOM 829 C CA . LEU A 1 100 ? 3.997 -2.991 6.018 1.00 94.44 100 LEU A CA 1
ATOM 830 C C . LEU A 1 100 ? 4.546 -1.739 6.723 1.00 94.44 100 LEU A C 1
ATOM 832 O O . LEU A 1 100 ? 5.013 -1.817 7.855 1.00 94.44 100 LEU A O 1
ATOM 836 N N . ALA A 1 101 ? 4.451 -0.562 6.104 1.00 93.12 101 ALA A N 1
ATOM 837 C CA . ALA A 1 101 ? 4.875 0.691 6.723 1.00 93.12 101 ALA A CA 1
ATOM 838 C C . ALA A 1 101 ? 4.061 1.013 7.982 1.00 93.12 101 ALA A C 1
ATOM 840 O O . ALA A 1 101 ? 4.637 1.440 8.978 1.00 93.12 101 ALA A O 1
ATOM 841 N N . ILE A 1 102 ? 2.741 0.797 7.960 1.00 90.81 102 ILE A N 1
ATOM 842 C CA . ILE A 1 102 ? 1.856 0.990 9.119 1.00 90.81 102 ILE A CA 1
ATOM 843 C C . ILE A 1 102 ? 2.287 0.083 10.272 1.00 90.81 102 ILE A C 1
ATOM 845 O O . ILE A 1 102 ? 2.395 0.563 11.401 1.00 90.81 102 ILE A O 1
ATOM 849 N N . TYR A 1 103 ? 2.603 -1.185 9.989 1.00 90.56 103 TYR A N 1
ATOM 850 C CA . TYR A 1 103 ? 3.153 -2.110 10.983 1.00 90.56 103 TYR A CA 1
ATOM 851 C C . TYR A 1 103 ? 4.433 -1.551 11.633 1.00 90.56 103 TYR A C 1
ATOM 853 O O . TYR A 1 103 ? 4.583 -1.577 12.852 1.00 90.56 103 TYR A O 1
ATOM 861 N N . TYR A 1 104 ? 5.303 -0.919 10.843 1.00 89.75 104 TYR A N 1
ATOM 862 C CA . TYR A 1 104 ? 6.514 -0.233 11.308 1.00 89.75 104 TYR A CA 1
ATOM 863 C C . TYR A 1 104 ? 6.300 1.252 11.661 1.00 89.75 104 TYR A C 1
ATOM 865 O O . TYR A 1 104 ? 7.168 2.097 11.432 1.00 89.75 104 TYR A O 1
ATOM 873 N N . SER A 1 105 ? 5.149 1.602 12.248 1.00 88.19 105 SER A N 1
ATOM 874 C CA . SER A 1 105 ? 4.855 2.965 12.740 1.00 88.19 105 SER A CA 1
ATOM 875 C C . SER A 1 105 ? 4.959 4.066 11.669 1.00 88.19 105 SER A C 1
ATOM 877 O O . SER A 1 105 ? 5.403 5.185 11.930 1.00 88.19 105 SER A O 1
ATOM 879 N N . GLY A 1 106 ? 4.549 3.749 10.443 1.00 85.44 106 GLY A N 1
ATOM 880 C CA . GLY A 1 106 ? 4.487 4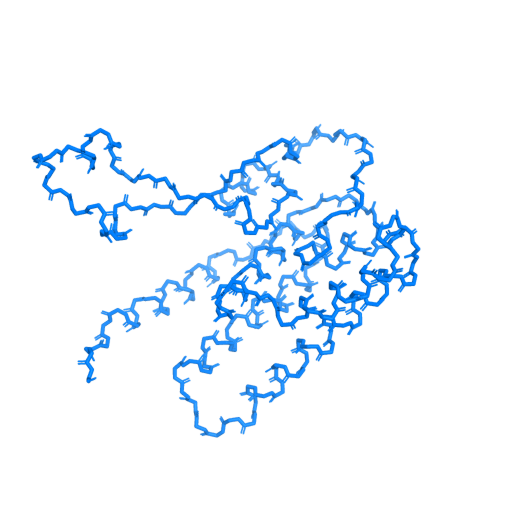.673 9.309 1.00 85.44 106 GLY A CA 1
ATOM 881 C C . GLY A 1 106 ? 5.787 4.816 8.513 1.00 85.44 106 GLY A C 1
ATOM 882 O O . GLY A 1 106 ? 5.915 5.757 7.723 1.00 85.44 106 GLY A O 1
ATOM 883 N N . ARG A 1 107 ? 6.773 3.927 8.698 1.00 87.88 107 ARG A N 1
ATOM 884 C CA . ARG A 1 107 ? 8.034 3.955 7.940 1.00 87.88 107 ARG A CA 1
ATOM 885 C C . ARG A 1 107 ? 8.380 2.585 7.381 1.00 87.88 107 ARG A C 1
ATOM 887 O O . ARG A 1 107 ? 8.411 1.606 8.108 1.00 87.88 107 ARG A O 1
ATOM 894 N N . LEU A 1 108 ? 8.699 2.538 6.092 1.00 91.56 108 LEU A N 1
ATOM 895 C CA . LEU A 1 108 ? 9.217 1.325 5.471 1.00 91.56 108 LEU A CA 1
ATOM 896 C C . LEU A 1 108 ? 10.619 0.978 6.000 1.00 91.56 108 LEU A C 1
ATOM 898 O O . LEU A 1 108 ? 11.414 1.898 6.215 1.00 91.56 108 LEU A O 1
ATOM 902 N N . PRO A 1 109 ? 10.958 -0.318 6.124 1.00 91.62 109 PRO A N 1
ATOM 903 C CA . PRO A 1 109 ? 12.279 -0.762 6.578 1.00 91.62 109 PRO A CA 1
ATOM 904 C C . PRO A 1 109 ? 13.442 -0.196 5.749 1.00 91.62 109 PRO A C 1
ATOM 906 O O . PRO A 1 109 ? 14.450 0.231 6.301 1.00 91.62 109 PRO A O 1
ATOM 909 N N . TRP A 1 110 ? 13.270 -0.108 4.426 1.00 93.38 110 TRP A N 1
ATOM 910 C CA . TRP A 1 110 ? 14.281 0.407 3.493 1.00 93.38 110 TRP A CA 1
ATOM 911 C C . TRP A 1 110 ? 14.293 1.932 3.344 1.00 93.38 110 TRP A C 1
ATOM 913 O O . TRP A 1 110 ? 15.107 2.465 2.591 1.00 93.38 110 TRP A O 1
ATOM 923 N N . ARG A 1 111 ? 13.385 2.658 4.012 1.00 90.94 111 ARG A N 1
ATOM 924 C CA . ARG A 1 111 ? 13.191 4.096 3.776 1.00 90.94 111 ARG A CA 1
ATOM 925 C C . ARG A 1 111 ? 14.470 4.898 3.993 1.00 90.94 111 ARG A C 1
ATOM 927 O O . ARG A 1 111 ? 14.833 5.683 3.126 1.00 90.94 111 ARG A O 1
ATOM 934 N N . SER A 1 112 ? 15.138 4.687 5.126 1.00 90.69 112 SER A N 1
ATOM 935 C CA . SER A 1 112 ? 16.341 5.440 5.493 1.00 90.69 112 SER A CA 1
ATOM 936 C C . SER A 1 112 ? 17.479 5.232 4.494 1.00 90.69 112 SER A C 1
ATOM 938 O O . SER A 1 112 ? 18.167 6.188 4.159 1.00 90.69 112 SER A O 1
ATOM 940 N N . ASP A 1 113 ? 17.650 4.004 4.000 1.00 92.06 113 ASP A N 1
ATOM 941 C CA . ASP A 1 113 ? 18.705 3.662 3.043 1.00 92.06 113 ASP A CA 1
ATOM 942 C C . ASP A 1 113 ? 18.451 4.339 1.689 1.00 92.06 113 ASP A C 1
ATOM 944 O O . ASP A 1 113 ? 19.352 4.947 1.117 1.00 92.06 113 ASP A O 1
ATOM 948 N N . VAL A 1 114 ? 17.203 4.298 1.207 1.00 88.88 114 VAL A N 1
ATOM 949 C CA . VAL A 1 114 ? 16.804 4.944 -0.054 1.00 88.88 114 VAL A CA 1
ATOM 950 C C . VAL A 1 114 ? 16.873 6.469 0.043 1.00 88.88 114 VAL A C 1
ATOM 952 O O . VAL A 1 114 ? 17.374 7.115 -0.872 1.00 88.88 114 VAL A O 1
ATOM 955 N N . GLU A 1 115 ? 16.417 7.065 1.149 1.00 88.44 115 GLU A N 1
ATOM 956 C CA . GLU A 1 115 ? 16.518 8.516 1.370 1.00 88.44 115 GLU A CA 1
ATOM 957 C C . GLU A 1 115 ? 17.983 8.970 1.487 1.00 88.44 115 GLU A C 1
ATOM 959 O O . GLU A 1 115 ? 18.335 10.032 0.974 1.00 88.44 115 GLU A O 1
ATOM 964 N N . ALA A 1 116 ? 18.847 8.169 2.119 1.00 89.00 116 ALA A N 1
ATOM 965 C CA . ALA A 1 116 ? 20.275 8.458 2.216 1.00 89.00 116 ALA A CA 1
ATOM 966 C C . ALA A 1 116 ? 20.978 8.398 0.853 1.00 89.00 116 ALA A C 1
ATOM 968 O O . ALA A 1 116 ? 21.852 9.226 0.594 1.00 89.00 116 ALA A O 1
ATOM 969 N N . GLU A 1 117 ? 20.598 7.458 -0.017 1.00 88.44 117 GLU A N 1
ATOM 970 C CA . GLU A 1 117 ? 21.128 7.389 -1.382 1.00 88.44 117 GLU A CA 1
ATOM 971 C C . GLU A 1 117 ? 20.635 8.563 -2.229 1.00 88.44 117 GLU A C 1
ATOM 973 O O . GLU A 1 117 ? 21.440 9.297 -2.801 1.00 88.44 117 GLU A O 1
ATOM 978 N N . SER A 1 118 ? 19.327 8.830 -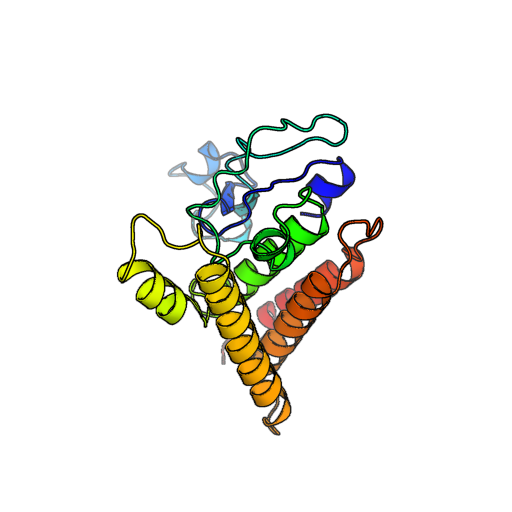2.201 1.00 83.75 118 SER A N 1
ATOM 979 C CA . SER A 1 118 ? 18.711 9.947 -2.925 1.00 83.75 118 SER A CA 1
ATOM 980 C C . SER A 1 118 ? 19.291 11.306 -2.522 1.00 83.75 118 SER A C 1
ATOM 982 O O . SER A 1 118 ? 19.483 12.183 -3.365 1.00 83.75 118 SER A O 1
ATOM 984 N N . ALA A 1 119 ? 19.658 11.482 -1.249 1.00 85.12 119 ALA A N 1
ATOM 985 C CA . ALA A 1 119 ? 20.282 12.710 -0.765 1.00 85.12 119 ALA A CA 1
ATOM 986 C C . ALA A 1 119 ? 21.670 12.992 -1.371 1.00 85.12 119 ALA A C 1
ATOM 988 O O . ALA A 1 119 ? 22.114 14.143 -1.331 1.00 85.12 119 ALA A O 1
ATOM 989 N N . LYS A 1 120 ? 22.362 11.989 -1.934 1.00 84.56 120 LYS A N 1
ATOM 990 C CA . LYS A 1 120 ? 23.653 12.188 -2.618 1.00 84.56 120 LYS A CA 1
ATOM 991 C C . LYS A 1 120 ? 23.480 12.879 -3.972 1.00 84.56 120 LYS A C 1
ATOM 993 O O . LYS A 1 120 ? 24.345 13.667 -4.351 1.00 84.56 120 LYS A O 1
ATOM 998 N N . TYR A 1 121 ? 22.359 12.625 -4.651 1.00 77.38 121 TYR A N 1
ATOM 999 C CA . TYR A 1 121 ? 22.065 13.110 -6.004 1.00 77.38 121 TYR A CA 1
ATOM 1000 C C . TYR A 1 121 ? 20.607 13.597 -6.127 1.00 77.38 121 TYR A C 1
ATOM 1002 O O . TYR A 1 121 ? 19.823 13.060 -6.903 1.00 77.38 121 TYR A O 1
ATOM 1010 N N . PRO A 1 122 ? 20.202 14.642 -5.384 1.00 70.06 122 PRO A N 1
ATOM 1011 C CA . PRO A 1 122 ? 18.790 15.004 -5.221 1.00 70.06 122 PRO A CA 1
ATOM 1012 C C . PRO A 1 122 ? 18.092 15.521 -6.490 1.00 70.06 122 PRO A C 1
ATOM 1014 O O . PRO A 1 122 ? 16.872 15.675 -6.473 1.00 70.06 122 PRO A O 1
ATOM 1017 N N . GLN A 1 123 ? 18.836 15.847 -7.553 1.00 66.69 123 GLN A N 1
ATOM 1018 C CA . GLN A 1 123 ? 18.258 16.282 -8.831 1.00 66.69 123 GLN A CA 1
ATOM 1019 C C . GLN A 1 123 ? 18.165 15.162 -9.872 1.00 66.69 123 GLN A C 1
ATOM 1021 O O . GLN A 1 123 ? 17.316 15.275 -10.747 1.00 66.69 123 GLN A O 1
ATOM 1026 N N . ASP A 1 124 ? 18.948 14.088 -9.715 1.00 65.38 124 ASP A N 1
ATOM 1027 C CA . ASP A 1 124 ? 19.131 13.057 -10.747 1.00 65.38 124 ASP A CA 1
ATOM 1028 C C . ASP A 1 124 ? 18.742 11.647 -10.260 1.00 65.38 124 ASP A C 1
ATOM 1030 O O . ASP A 1 124 ? 18.662 10.719 -11.061 1.00 65.38 124 ASP A O 1
ATOM 1034 N N . PHE A 1 125 ? 18.495 11.466 -8.953 1.00 64.75 125 PHE A N 1
ATOM 1035 C CA . PHE A 1 125 ? 18.184 10.151 -8.395 1.00 64.75 125 PHE A CA 1
ATOM 1036 C C . PHE A 1 125 ? 16.926 9.568 -9.047 1.00 64.75 125 PHE A C 1
ATOM 1038 O O . PHE A 1 125 ? 15.871 10.204 -9.037 1.00 64.75 125 PHE A O 1
ATOM 1045 N N . GLY A 1 126 ? 17.037 8.355 -9.586 1.00 66.50 126 GLY A N 1
ATOM 1046 C CA . GLY A 1 126 ? 15.951 7.644 -10.269 1.00 66.50 126 GLY A CA 1
ATOM 1047 C C . GLY A 1 126 ? 15.807 7.971 -11.759 1.00 66.50 126 GLY A C 1
ATOM 1048 O O . GLY A 1 126 ? 14.859 7.490 -12.391 1.00 66.50 126 GLY A O 1
ATOM 1049 N N . GLU A 1 127 ? 16.730 8.757 -12.323 1.00 70.50 127 GLU A N 1
ATOM 1050 C CA . GLU A 1 127 ? 16.880 8.920 -13.774 1.00 70.50 127 GLU A CA 1
ATOM 1051 C C . GLU A 1 127 ? 17.808 7.858 -14.389 1.00 70.50 127 GLU A C 1
ATOM 1053 O O . GLU A 1 127 ? 17.622 7.509 -15.557 1.00 70.50 127 GLU A O 1
ATOM 1058 N N . ASP A 1 128 ? 18.753 7.315 -13.610 1.00 76.88 128 ASP A N 1
ATOM 1059 C CA . ASP A 1 128 ? 19.660 6.234 -14.018 1.00 76.88 128 ASP A CA 1
ATOM 1060 C C . ASP A 1 128 ? 19.152 4.854 -13.560 1.00 76.88 128 ASP A C 1
ATOM 1062 O O . ASP A 1 128 ? 18.592 4.693 -12.471 1.00 76.88 128 ASP A O 1
ATOM 1066 N N . ASP A 1 129 ? 19.405 3.832 -14.380 1.00 79.31 129 ASP A N 1
ATOM 1067 C CA . ASP A 1 129 ? 19.098 2.432 -14.077 1.00 79.31 129 ASP A CA 1
ATOM 1068 C C . ASP A 1 129 ? 19.813 1.975 -12.793 1.00 79.31 129 ASP A C 1
ATOM 1070 O O . ASP A 1 129 ? 19.287 1.137 -12.063 1.00 79.31 129 ASP A O 1
ATOM 1074 N N . SER A 1 130 ? 20.973 2.561 -12.471 1.00 83.62 130 SER A N 1
ATOM 1075 C CA . SER A 1 130 ? 21.731 2.245 -11.254 1.00 83.62 130 SER A CA 1
ATOM 1076 C C . SER A 1 130 ? 21.018 2.659 -9.955 1.00 83.62 130 SER A C 1
ATOM 1078 O O . SER A 1 130 ? 21.067 1.927 -8.963 1.00 83.62 130 SER A O 1
ATOM 1080 N N . ASP A 1 131 ? 20.288 3.778 -9.953 1.00 83.25 131 ASP A 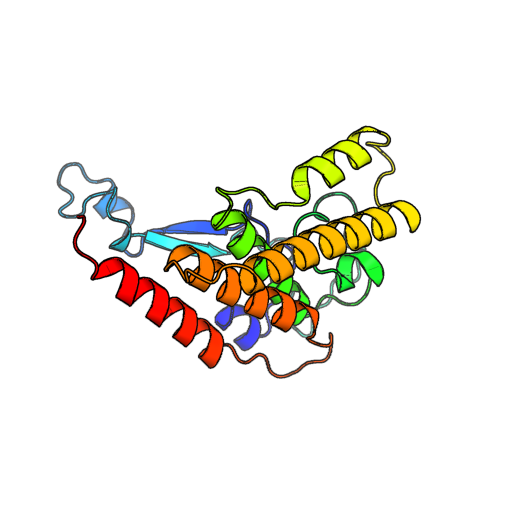N 1
ATOM 1081 C CA . ASP A 1 131 ? 19.500 4.217 -8.793 1.00 83.25 131 ASP A CA 1
ATOM 1082 C C . ASP A 1 131 ? 18.279 3.319 -8.579 1.00 83.25 131 ASP A C 1
ATOM 1084 O O . ASP A 1 131 ? 17.912 2.968 -7.453 1.00 83.25 131 ASP A O 1
ATOM 1088 N N . LEU A 1 132 ? 17.645 2.926 -9.682 1.00 83.31 132 LEU A N 1
ATOM 1089 C CA . LEU A 1 132 ? 16.503 2.022 -9.682 1.00 83.31 132 LEU A CA 1
ATOM 1090 C C . LEU A 1 132 ? 16.925 0.613 -9.216 1.00 83.31 132 LEU A C 1
ATOM 1092 O O . LEU A 1 132 ? 16.227 0.010 -8.393 1.00 83.31 132 LEU A O 1
ATOM 1096 N N . GLU A 1 133 ? 18.104 0.140 -9.643 1.00 87.69 133 GLU A N 1
ATOM 1097 C CA . GLU A 1 133 ? 18.725 -1.098 -9.153 1.00 87.69 133 GLU A CA 1
ATOM 1098 C C . GLU A 1 133 ? 18.953 -1.024 -7.643 1.00 87.69 133 GLU A C 1
ATOM 1100 O O . GLU A 1 133 ? 18.526 -1.912 -6.903 1.00 87.69 133 GLU A O 1
ATOM 1105 N N . PHE A 1 134 ? 19.535 0.079 -7.162 1.00 89.62 134 PHE A N 1
ATOM 1106 C CA . PHE A 1 134 ? 19.789 0.286 -5.739 1.00 89.62 134 PHE A CA 1
ATOM 1107 C C . PHE A 1 134 ? 18.508 0.204 -4.901 1.00 89.62 134 PHE A C 1
ATOM 1109 O O . PHE A 1 134 ? 18.489 -0.435 -3.839 1.00 89.62 134 PHE A O 1
ATOM 1116 N N . VAL A 1 135 ? 17.424 0.841 -5.356 1.00 88.31 135 VAL A N 1
ATOM 1117 C CA . VAL A 1 135 ? 16.125 0.793 -4.673 1.00 88.31 135 VAL A CA 1
ATOM 1118 C C . VAL A 1 135 ? 15.611 -0.644 -4.602 1.00 88.31 135 VAL A C 1
ATOM 1120 O O . VAL A 1 135 ? 15.199 -1.090 -3.525 1.00 88.31 135 VAL A O 1
ATOM 1123 N N . PHE A 1 136 ? 15.652 -1.368 -5.720 1.00 88.69 136 PHE A N 1
ATOM 1124 C CA . PHE A 1 136 ? 15.187 -2.749 -5.802 1.00 88.69 136 PHE A CA 1
ATOM 1125 C C . PHE A 1 136 ? 16.005 -3.684 -4.902 1.00 88.69 136 PHE A C 1
ATOM 1127 O O . PHE A 1 136 ? 15.445 -4.393 -4.062 1.00 88.69 136 PHE A O 1
ATOM 1134 N N . GLU A 1 137 ? 17.333 -3.648 -5.009 1.00 91.69 137 GLU A N 1
ATOM 1135 C CA . GLU A 1 137 ? 18.231 -4.475 -4.201 1.00 91.69 137 GLU A CA 1
ATOM 1136 C C . GLU A 1 137 ? 18.076 -4.196 -2.708 1.00 91.69 137 GLU A C 1
ATOM 1138 O O . GLU A 1 137 ? 18.090 -5.113 -1.881 1.00 91.69 137 GLU A O 1
ATOM 1143 N N . THR A 1 138 ? 17.898 -2.926 -2.345 1.00 93.44 138 THR A N 1
ATOM 1144 C CA . THR A 1 138 ? 17.687 -2.527 -0.956 1.00 93.44 138 THR A CA 1
ATOM 1145 C C . THR A 1 138 ? 16.386 -3.098 -0.415 1.00 93.44 138 THR A C 1
ATOM 1147 O O . THR A 1 138 ? 16.400 -3.714 0.653 1.00 93.44 138 THR A O 1
ATOM 1150 N N . ARG A 1 139 ? 15.276 -2.999 -1.151 1.00 93.00 139 ARG A N 1
ATOM 1151 C CA . ARG A 1 139 ? 14.015 -3.645 -0.746 1.00 93.00 139 ARG A CA 1
ATOM 1152 C C . ARG A 1 139 ? 14.156 -5.137 -0.593 1.00 93.00 139 ARG A C 1
ATOM 1154 O O . ARG A 1 139 ? 13.739 -5.678 0.427 1.00 93.00 139 ARG A O 1
ATOM 1161 N N . GLU A 1 140 ? 14.742 -5.793 -1.586 1.00 94.19 140 GLU A N 1
ATOM 1162 C CA . GLU A 1 140 ? 14.868 -7.243 -1.601 1.00 94.19 140 GLU A CA 1
ATOM 1163 C C . GLU A 1 140 ? 15.670 -7.733 -0.392 1.00 94.19 140 GLU A C 1
ATOM 1165 O O . GLU A 1 140 ? 15.264 -8.677 0.288 1.00 94.19 140 GLU A O 1
ATOM 1170 N N . ARG A 1 141 ? 16.763 -7.041 -0.056 1.00 95.75 141 ARG A N 1
ATOM 1171 C CA . ARG A 1 141 ? 17.575 -7.321 1.135 1.00 95.75 141 ARG A CA 1
ATOM 1172 C C . ARG A 1 141 ? 16.772 -7.193 2.430 1.00 95.75 141 ARG A C 1
ATOM 1174 O O . ARG A 1 141 ? 16.855 -8.073 3.290 1.00 95.75 141 ARG A O 1
ATOM 1181 N N . HIS A 1 142 ? 16.000 -6.115 2.575 1.00 95.75 142 HIS A N 1
ATOM 1182 C CA . HIS A 1 142 ? 15.167 -5.881 3.758 1.00 95.75 142 HIS A CA 1
ATOM 1183 C C . HIS A 1 142 ? 14.047 -6.920 3.867 1.00 95.75 142 HIS A C 1
ATOM 1185 O O . HIS A 1 142 ? 13.889 -7.537 4.915 1.00 95.75 142 HIS A O 1
ATOM 1191 N N . LEU A 1 143 ? 13.317 -7.185 2.782 1.00 95.00 143 LEU A N 1
ATOM 1192 C CA . LEU A 1 143 ? 12.215 -8.152 2.764 1.00 95.00 143 LEU A CA 1
ATOM 1193 C C . LEU A 1 143 ? 12.683 -9.583 3.055 1.00 95.00 143 LEU A C 1
ATOM 1195 O O . LEU A 1 143 ? 11.999 -10.300 3.785 1.00 95.00 143 LEU A O 1
ATOM 1199 N N . ARG A 1 144 ? 13.848 -9.997 2.538 1.00 93.50 144 ARG A N 1
ATOM 1200 C CA . ARG A 1 144 ? 14.443 -11.304 2.869 1.00 93.50 144 ARG A CA 1
ATOM 1201 C C . ARG A 1 144 ? 14.821 -11.398 4.339 1.00 93.50 144 ARG A C 1
ATOM 1203 O O . ARG A 1 144 ? 14.375 -12.322 5.001 1.00 93.50 144 ARG A O 1
ATOM 1210 N N . THR A 1 145 ? 15.538 -10.401 4.861 1.00 93.19 145 THR A N 1
ATOM 1211 C CA . THR A 1 145 ? 15.907 -10.346 6.287 1.00 93.19 145 THR A CA 1
ATOM 1212 C C . THR A 1 145 ? 14.676 -10.460 7.190 1.00 93.19 145 THR A C 1
ATOM 1214 O O . THR A 1 145 ? 14.678 -11.216 8.160 1.00 93.19 145 THR A O 1
ATOM 1217 N N . LEU A 1 146 ? 13.596 -9.743 6.858 1.00 92.06 146 LEU A N 1
ATOM 1218 C CA . LEU A 1 146 ? 12.344 -9.816 7.610 1.00 92.06 146 LEU A CA 1
ATOM 1219 C C . LEU A 1 146 ? 11.700 -11.200 7.529 1.00 92.06 146 LEU A C 1
ATOM 1221 O O . LEU A 1 146 ? 11.265 -11.732 8.551 1.00 92.06 146 LEU A O 1
ATOM 1225 N N . ARG A 1 147 ? 11.670 -11.807 6.341 1.00 89.94 147 ARG A N 1
ATOM 1226 C CA . ARG A 1 147 ? 11.128 -13.154 6.157 1.00 89.94 147 ARG A CA 1
ATOM 1227 C C . ARG A 1 147 ? 11.910 -14.197 6.949 1.00 89.94 147 ARG A C 1
ATOM 1229 O O . ARG A 1 147 ? 11.297 -15.012 7.630 1.00 89.94 147 ARG A O 1
ATOM 1236 N N . ASP A 1 148 ? 13.235 -14.137 6.901 1.00 88.12 148 ASP A N 1
ATOM 1237 C CA . ASP A 1 148 ? 14.109 -15.062 7.624 1.00 88.12 148 ASP A CA 1
ATOM 1238 C C . ASP A 1 148 ? 13.894 -14.931 9.139 1.00 88.12 148 ASP A C 1
ATOM 1240 O O . ASP A 1 148 ? 13.704 -15.933 9.827 1.00 88.12 148 ASP A O 1
ATOM 1244 N N . SER A 1 149 ? 13.762 -13.699 9.647 1.00 85.88 149 SER A N 1
ATOM 1245 C CA . SER A 1 149 ? 13.476 -13.457 11.069 1.00 85.88 149 SER A CA 1
ATOM 1246 C C . SER A 1 149 ? 12.129 -14.027 11.540 1.00 85.88 149 SER A C 1
ATOM 1248 O O . SER A 1 149 ? 12.004 -14.428 12.695 1.00 85.88 149 SER A O 1
ATOM 1250 N N . CYS A 1 150 ? 11.135 -14.130 10.648 1.00 82.81 150 CYS A N 1
ATOM 1251 C CA . CYS A 1 150 ? 9.845 -14.751 10.968 1.00 82.81 150 CYS A CA 1
ATOM 1252 C C . CYS A 1 150 ? 9.942 -16.281 11.074 1.00 82.81 150 CYS A C 1
ATOM 1254 O O . CYS A 1 150 ? 9.127 -16.896 11.759 1.00 82.81 150 CYS A O 1
ATOM 1256 N N . HIS A 1 151 ? 10.913 -16.906 10.402 1.00 71.88 151 HIS A N 1
ATOM 1257 C CA . HIS A 1 151 ? 11.111 -18.358 10.423 1.00 71.88 151 HIS A CA 1
ATOM 1258 C C . HIS A 1 151 ? 11.971 -18.839 11.601 1.00 71.88 151 HIS A C 1
ATOM 1260 O O . HIS A 1 151 ? 11.873 -20.006 11.972 1.00 71.88 151 HIS A O 1
ATOM 1266 N N . GLU A 1 152 ? 12.788 -17.964 12.194 1.00 67.12 152 GLU A N 1
ATOM 1267 C CA . GLU A 1 152 ? 13.694 -18.298 13.306 1.00 67.12 152 GLU A CA 1
ATOM 1268 C C . GLU A 1 152 ? 13.058 -18.149 14.705 1.00 67.12 152 GLU A C 1
ATOM 1270 O O . GLU A 1 152 ? 13.637 -18.594 15.697 1.00 67.12 152 GLU A O 1
ATOM 1275 N N . SER A 1 153 ? 11.869 -17.546 14.816 1.00 59.84 153 SER A N 1
ATOM 1276 C CA . SER A 1 153 ? 11.182 -17.367 16.102 1.00 59.84 153 SER A CA 1
ATOM 1277 C C . SER A 1 153 ? 10.385 -18.621 16.494 1.00 59.84 153 SER A C 1
ATOM 1279 O O . SER A 1 153 ? 9.227 -18.789 16.114 1.00 59.84 153 SER A O 1
ATOM 1281 N N . ASP A 1 154 ? 10.984 -19.495 17.311 1.00 55.41 154 ASP A N 1
ATOM 1282 C CA . ASP A 1 154 ? 10.312 -20.661 17.925 1.00 55.41 154 ASP A CA 1
ATOM 1283 C C . ASP A 1 154 ? 9.186 -20.266 18.911 1.00 55.41 154 ASP A C 1
ATOM 1285 O O . ASP A 1 154 ? 8.389 -21.105 19.342 1.00 55.41 154 ASP A O 1
ATOM 1289 N N . SER A 1 155 ? 9.087 -18.983 19.274 1.00 56.19 155 SER A N 1
ATOM 1290 C CA . SER A 1 155 ? 7.987 -18.420 20.055 1.00 56.19 155 SER A CA 1
ATOM 1291 C C . SER A 1 155 ? 7.125 -17.535 19.162 1.00 56.19 155 SER A C 1
ATOM 1293 O O . SER A 1 155 ? 7.347 -16.330 19.086 1.00 56.19 155 SER A O 1
ATOM 1295 N N . ALA A 1 156 ? 6.134 -18.126 18.493 1.00 57.47 156 ALA A N 1
ATOM 1296 C CA . ALA A 1 156 ? 5.175 -17.387 17.678 1.00 57.47 156 ALA A CA 1
ATOM 1297 C C . ALA A 1 156 ? 4.342 -16.445 18.563 1.00 57.47 156 ALA A C 1
ATOM 1299 O O . ALA A 1 156 ? 3.295 -16.824 19.092 1.00 57.47 156 ALA A O 1
ATOM 1300 N N . SER A 1 157 ? 4.824 -15.219 18.761 1.00 67.62 157 SER A N 1
ATOM 1301 C CA . SER A 1 157 ? 3.994 -14.154 19.302 1.00 67.62 157 SER A CA 1
ATOM 1302 C C . SER A 1 157 ? 2.937 -13.775 18.258 1.00 67.62 157 SER A C 1
ATOM 1304 O O . SER A 1 157 ? 3.158 -13.899 17.050 1.00 67.62 157 SER A O 1
ATOM 1306 N N . ASP A 1 158 ? 1.773 -13.291 18.701 1.00 67.50 158 ASP A N 1
ATOM 1307 C CA . ASP A 1 158 ? 0.726 -12.829 17.776 1.00 67.50 158 ASP A CA 1
ATOM 1308 C C . ASP A 1 158 ? 1.245 -11.730 16.828 1.00 67.50 158 ASP A C 1
ATOM 1310 O O . ASP A 1 158 ? 0.827 -11.656 15.671 1.00 67.50 158 ASP A O 1
ATOM 1314 N N . VAL A 1 159 ? 2.203 -10.925 17.299 1.00 65.31 159 VAL A N 1
ATOM 1315 C CA . VAL A 1 159 ? 2.869 -9.857 16.543 1.00 65.31 159 VAL A CA 1
ATOM 1316 C C . VAL A 1 159 ? 3.710 -10.429 15.396 1.00 65.31 159 VAL A C 1
ATOM 1318 O O . VAL A 1 159 ? 3.539 -10.001 14.254 1.00 65.31 159 VAL A O 1
ATOM 1321 N N . ASP A 1 160 ? 4.518 -11.458 15.660 1.00 75.69 160 ASP A N 1
ATOM 1322 C CA . ASP A 1 160 ? 5.321 -12.129 14.625 1.00 75.69 160 ASP A CA 1
ATOM 1323 C C . ASP A 1 160 ? 4.427 -12.794 13.570 1.00 75.69 160 ASP A C 1
ATOM 1325 O O . ASP A 1 160 ? 4.728 -12.786 12.375 1.00 75.69 160 ASP A O 1
ATOM 1329 N N . SER A 1 161 ? 3.267 -13.304 13.992 1.00 83.88 161 SER A N 1
ATOM 1330 C CA . SER A 1 161 ? 2.303 -13.919 13.078 1.00 83.88 161 SER A CA 1
ATOM 1331 C C . SER A 1 161 ? 1.607 -12.910 12.152 1.00 83.88 161 SER A C 1
ATOM 1333 O O . SER A 1 161 ? 1.301 -13.247 11.010 1.00 83.88 161 SER A O 1
ATOM 1335 N N . LEU A 1 162 ? 1.382 -11.668 12.605 1.00 88.25 162 LEU A N 1
ATOM 1336 C CA . LEU A 1 162 ? 0.849 -10.597 11.757 1.00 88.25 162 LEU A CA 1
ATOM 1337 C C . LEU A 1 162 ? 1.891 -10.135 10.735 1.00 88.25 162 LEU A C 1
ATOM 1339 O O . LEU A 1 162 ? 1.543 -9.909 9.576 1.00 88.25 162 LEU A O 1
ATOM 1343 N N . LEU A 1 163 ? 3.158 -10.011 11.143 1.00 90.69 163 LEU A N 1
ATOM 1344 C CA . LEU A 1 163 ? 4.242 -9.681 10.218 1.00 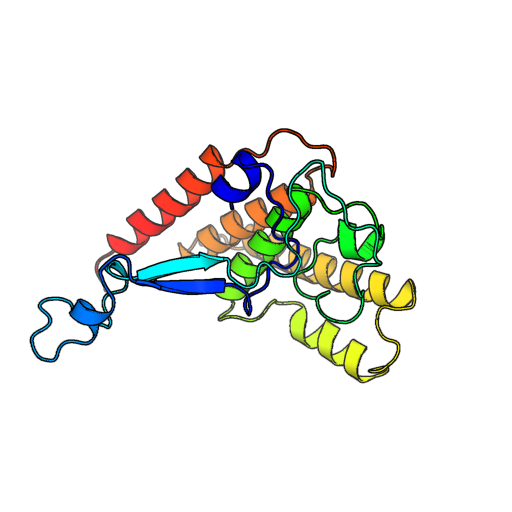90.69 163 LEU A CA 1
ATOM 1345 C C . LEU A 1 163 ? 4.384 -10.746 9.127 1.00 90.69 163 LEU A C 1
ATOM 1347 O O . LEU A 1 163 ? 4.500 -10.387 7.958 1.00 90.69 163 LEU A O 1
ATOM 1351 N N . ALA A 1 164 ? 4.312 -12.031 9.480 1.00 91.12 164 ALA A N 1
ATOM 1352 C CA . ALA A 1 164 ? 4.356 -13.121 8.507 1.00 91.12 164 ALA A CA 1
ATOM 1353 C C . ALA A 1 164 ? 3.229 -13.011 7.461 1.00 91.12 164 ALA A C 1
ATOM 1355 O O . ALA A 1 164 ? 3.508 -13.045 6.264 1.00 91.12 164 ALA A O 1
ATOM 1356 N N . ASP A 1 165 ? 1.983 -12.778 7.889 1.00 92.88 165 ASP A N 1
ATOM 1357 C CA . ASP A 1 165 ? 0.845 -12.596 6.974 1.00 92.88 165 ASP A CA 1
ATOM 1358 C C . ASP A 1 165 ? 1.006 -11.354 6.075 1.00 92.88 165 ASP A C 1
ATOM 1360 O O . ASP A 1 165 ? 0.650 -11.377 4.893 1.00 92.88 165 ASP A O 1
ATOM 1364 N N . LEU A 1 166 ? 1.553 -10.258 6.618 1.00 94.62 166 LEU A N 1
ATOM 1365 C CA . LEU A 1 166 ? 1.855 -9.046 5.851 1.00 94.62 166 LEU A CA 1
ATOM 1366 C C . LEU A 1 166 ? 2.951 -9.295 4.812 1.00 94.62 166 LEU A C 1
ATOM 1368 O O . LEU A 1 166 ? 2.827 -8.838 3.676 1.00 94.62 166 LEU A O 1
ATOM 1372 N N . LEU A 1 167 ? 4.007 -10.026 5.173 1.00 95.50 167 LEU A N 1
ATOM 1373 C CA . LEU A 1 167 ? 5.067 -10.404 4.241 1.00 95.50 167 LEU A CA 1
ATOM 1374 C C . LEU A 1 167 ? 4.531 -11.338 3.157 1.00 95.50 167 LEU A C 1
ATOM 1376 O O . LEU A 1 167 ? 4.830 -11.121 1.984 1.00 95.50 167 LEU A O 1
ATOM 1380 N N . ASP A 1 168 ? 3.691 -12.312 3.503 1.00 95.69 168 ASP A N 1
ATOM 1381 C CA . ASP A 1 168 ? 3.021 -13.173 2.525 1.00 95.69 168 ASP A CA 1
ATOM 1382 C C . ASP A 1 168 ? 2.162 -12.354 1.552 1.00 95.69 168 ASP A C 1
ATOM 1384 O O . ASP A 1 168 ? 2.171 -12.625 0.348 1.00 95.69 168 ASP A O 1
ATOM 1388 N N . PHE A 1 169 ? 1.474 -11.314 2.034 1.00 97.00 169 PHE A N 1
ATOM 1389 C CA . PHE A 1 169 ? 0.728 -10.396 1.173 1.00 97.00 169 PHE A CA 1
ATOM 1390 C C . PHE A 1 169 ? 1.643 -9.578 0.254 1.00 97.00 169 PHE A C 1
ATOM 1392 O O . PHE A 1 169 ? 1.354 -9.450 -0.938 1.00 97.00 169 PHE A O 1
ATOM 1399 N N . VAL A 1 170 ? 2.770 -9.073 0.769 1.00 97.00 170 VAL A N 1
ATOM 1400 C CA . VAL A 1 170 ? 3.789 -8.370 -0.030 1.00 97.00 170 VAL A CA 1
ATOM 1401 C C . VAL A 1 170 ? 4.339 -9.284 -1.124 1.00 97.00 170 VAL A C 1
ATOM 1403 O O . VAL A 1 170 ? 4.336 -8.906 -2.294 1.00 97.00 170 VAL A O 1
ATOM 1406 N N . PHE A 1 171 ? 4.768 -10.503 -0.786 1.00 96.25 171 PHE A N 1
ATOM 1407 C CA . PH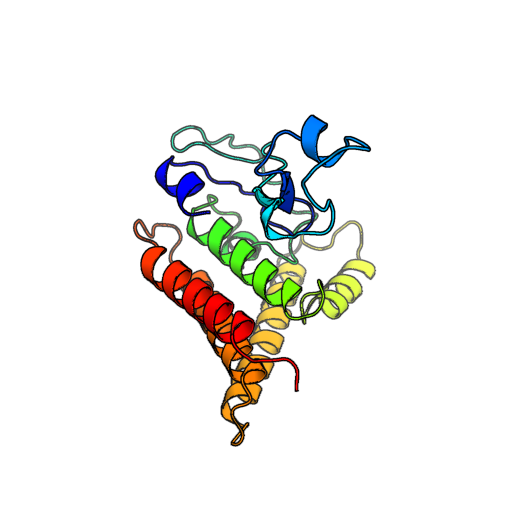E A 1 171 ? 5.297 -11.451 -1.770 1.00 96.25 171 PHE A CA 1
ATOM 1408 C C . PHE A 1 171 ? 4.237 -11.894 -2.779 1.00 96.25 171 PHE A C 1
ATOM 1410 O O . PHE A 1 171 ? 4.558 -12.042 -3.957 1.00 96.25 171 PHE A O 1
ATOM 1417 N N . TYR A 1 172 ? 2.982 -12.058 -2.353 1.00 96.44 172 TYR A N 1
ATOM 1418 C CA . TYR A 1 172 ? 1.870 -12.305 -3.267 1.00 96.44 172 TYR A CA 1
ATOM 1419 C C . TYR A 1 172 ? 1.718 -11.165 -4.272 1.00 96.44 172 TYR A C 1
ATOM 1421 O O . TYR A 1 172 ? 1.726 -11.426 -5.470 1.00 96.44 172 TYR A O 1
ATOM 1429 N N . ALA A 1 173 ? 1.635 -9.914 -3.808 1.00 96.00 173 ALA A N 1
ATOM 1430 C CA . ALA A 1 173 ? 1.446 -8.760 -4.682 1.00 96.00 173 ALA A CA 1
ATOM 1431 C C . ALA A 1 173 ? 2.617 -8.567 -5.664 1.00 96.00 173 ALA A C 1
ATOM 1433 O O . ALA A 1 173 ? 2.387 -8.302 -6.843 1.00 96.00 173 ALA A O 1
ATOM 1434 N N . ARG A 1 174 ? 3.859 -8.786 -5.209 1.00 93.50 174 ARG A N 1
ATOM 1435 C CA . ARG A 1 174 ? 5.070 -8.745 -6.052 1.00 93.50 174 ARG A CA 1
ATOM 1436 C C . ARG A 1 174 ? 5.080 -9.827 -7.134 1.00 93.50 174 ARG A C 1
ATOM 1438 O O . ARG A 1 174 ? 5.569 -9.585 -8.233 1.00 93.50 174 ARG A O 1
ATOM 1445 N N . ALA A 1 175 ? 4.539 -11.009 -6.836 1.00 93.69 175 ALA A N 1
ATOM 1446 C CA . ALA A 1 175 ? 4.509 -12.142 -7.760 1.00 93.69 175 ALA A CA 1
ATOM 1447 C C . ALA A 1 175 ? 3.414 -12.045 -8.839 1.00 93.69 175 ALA A C 1
ATOM 1449 O O . ALA A 1 175 ? 3.407 -12.855 -9.767 1.00 93.69 175 ALA A O 1
ATOM 1450 N N . LEU A 1 176 ? 2.484 -11.090 -8.730 1.00 92.62 176 LEU A N 1
ATOM 1451 C CA . LEU A 1 176 ? 1.451 -10.884 -9.741 1.00 92.62 176 LEU A CA 1
ATOM 1452 C C . LEU A 1 176 ? 2.058 -10.331 -11.036 1.00 92.62 176 LEU A C 1
ATOM 1454 O O . LEU A 1 176 ? 2.852 -9.385 -11.029 1.00 92.62 176 LEU A O 1
ATOM 1458 N N . ASN A 1 177 ? 1.627 -10.895 -12.163 1.00 86.88 177 ASN A N 1
ATOM 1459 C CA . ASN A 1 177 ? 1.968 -10.385 -13.489 1.00 86.88 177 ASN A CA 1
ATOM 1460 C C . ASN A 1 177 ? 1.139 -9.138 -13.812 1.00 86.88 177 ASN A C 1
ATOM 1462 O O . ASN A 1 177 ? -0.016 -9.055 -13.411 1.00 86.88 177 ASN A O 1
ATOM 1466 N N . SER A 1 178 ? 1.670 -8.209 -14.611 1.00 80.75 178 SER A N 1
ATOM 1467 C CA . SER A 1 178 ? 0.951 -6.985 -15.023 1.00 80.75 178 SER A CA 1
ATOM 1468 C C . SER A 1 178 ? -0.373 -7.257 -15.747 1.00 80.75 178 SER A C 1
ATOM 1470 O O . SER A 1 178 ? -1.305 -6.460 -15.664 1.00 80.75 178 SER A O 1
ATOM 1472 N N . ASP A 1 179 ? -0.456 -8.392 -16.444 1.00 79.25 179 ASP A N 1
ATOM 1473 C CA . ASP A 1 179 ? -1.646 -8.830 -17.180 1.00 79.25 179 ASP A CA 1
ATOM 1474 C C . ASP A 1 179 ? -2.589 -9.695 -16.333 1.00 79.25 179 ASP A C 1
ATOM 1476 O O . ASP A 1 179 ? -3.578 -10.222 -16.848 1.00 79.25 179 ASP A O 1
ATOM 1480 N N . GLU A 1 180 ? -2.291 -9.872 -15.042 1.00 75.50 180 GLU A N 1
ATOM 1481 C CA . GLU A 1 180 ? -3.100 -10.691 -14.151 1.00 75.50 180 GLU A CA 1
ATOM 1482 C C . GLU A 1 180 ? -4.516 -10.117 -14.056 1.00 75.50 180 GLU A C 1
ATOM 1484 O O . GLU A 1 180 ? -4.754 -9.009 -13.569 1.00 75.50 180 GLU A O 1
ATOM 1489 N N . VAL A 1 181 ? -5.479 -10.901 -14.534 1.00 69.94 181 VAL A N 1
ATOM 1490 C CA . VAL A 1 181 ? -6.888 -10.496 -14.598 1.00 69.94 181 VAL A CA 1
ATOM 1491 C C . VAL A 1 181 ? -7.588 -10.736 -13.259 1.00 69.94 181 VAL A C 1
ATOM 1493 O O . VAL A 1 181 ? -8.664 -10.184 -13.018 1.00 69.94 181 VAL A O 1
ATOM 1496 N N . TRP A 1 182 ? -6.998 -11.553 -12.378 1.00 84.56 182 TRP A N 1
ATOM 1497 C CA . TRP A 1 182 ? -7.653 -12.005 -11.160 1.00 84.56 182 TRP A CA 1
ATOM 1498 C C . TRP A 1 182 ? -6.768 -11.867 -9.917 1.00 84.56 182 TRP A C 1
ATOM 1500 O O . TRP A 1 182 ? -5.818 -12.612 -9.703 1.00 84.56 182 TRP A O 1
ATOM 1510 N N . ILE A 1 183 ? -7.133 -10.910 -9.062 1.00 92.75 183 ILE A N 1
ATOM 1511 C CA . ILE A 1 183 ? -6.565 -10.730 -7.724 1.00 92.75 183 ILE A CA 1
ATOM 1512 C C . ILE A 1 183 ? -7.537 -11.346 -6.713 1.00 92.75 183 ILE A C 1
ATOM 1514 O O . ILE A 1 183 ? -8.722 -11.001 -6.700 1.00 92.75 183 ILE A O 1
ATOM 1518 N N . ASP A 1 184 ? -7.040 -12.210 -5.830 1.00 93.94 184 ASP A N 1
ATOM 1519 C CA . ASP A 1 184 ? -7.841 -12.878 -4.797 1.00 93.94 184 ASP A CA 1
ATOM 1520 C C . ASP A 1 184 ? -8.072 -11.957 -3.588 1.00 93.94 184 ASP A C 1
ATOM 1522 O O . ASP A 1 184 ? -7.540 -12.149 -2.492 1.00 93.94 184 ASP A O 1
ATOM 1526 N N . TYR A 1 185 ? -8.864 -10.903 -3.794 1.00 94.69 185 TYR A N 1
ATOM 1527 C CA . TYR A 1 185 ? -9.221 -9.972 -2.722 1.00 94.69 185 TYR A CA 1
ATOM 1528 C C . TYR A 1 185 ? -9.936 -10.660 -1.563 1.00 94.69 185 TYR A C 1
ATOM 1530 O O . TYR A 1 185 ? -9.710 -10.302 -0.411 1.00 94.69 185 TYR A O 1
ATOM 1538 N N . SER A 1 186 ? -10.793 -11.640 -1.856 1.00 94.12 186 SER A N 1
ATOM 1539 C CA . SER A 1 186 ? -11.602 -12.321 -0.846 1.00 94.12 186 SER A CA 1
ATOM 1540 C C . SER A 1 186 ? -10.741 -13.035 0.189 1.00 94.12 186 SER A C 1
ATOM 1542 O O . SER A 1 186 ? -11.032 -12.930 1.384 1.00 94.12 186 SER A O 1
ATOM 1544 N N . ARG A 1 187 ? -9.665 -13.707 -0.236 1.00 94.88 187 ARG A N 1
ATOM 1545 C CA . ARG A 1 187 ? -8.709 -14.339 0.679 1.00 94.88 187 ARG A CA 1
ATOM 1546 C C . ARG A 1 187 ? -8.064 -13.323 1.617 1.00 94.88 187 ARG A C 1
ATOM 1548 O O . ARG A 1 187 ? -8.096 -13.516 2.830 1.00 94.88 187 ARG A O 1
ATOM 1555 N N . TRP A 1 188 ? -7.497 -12.249 1.071 1.00 95.38 188 TRP A N 1
ATOM 1556 C CA . TRP A 1 188 ? -6.740 -11.273 1.861 1.00 95.38 188 TRP A CA 1
ATOM 1557 C C . TRP A 1 188 ? -7.629 -10.426 2.773 1.00 95.38 188 TRP A C 1
ATOM 1559 O O . TRP A 1 188 ? -7.287 -10.212 3.932 1.00 95.38 188 TRP A O 1
ATOM 1569 N N . GLU A 1 189 ? -8.803 -10.003 2.300 1.00 93.38 189 GLU A N 1
ATOM 1570 C CA . GLU A 1 189 ? -9.785 -9.306 3.139 1.00 93.38 189 GLU A CA 1
ATOM 1571 C C . GLU A 1 189 ? -10.241 -10.184 4.311 1.00 93.38 189 GLU A C 1
ATOM 1573 O O . GLU A 1 189 ? -10.322 -9.695 5.436 1.00 93.38 189 GLU A O 1
ATOM 1578 N N . SER A 1 190 ? -10.491 -11.477 4.069 1.00 93.00 190 SER A N 1
ATOM 1579 C CA . SER A 1 190 ? -10.890 -12.417 5.126 1.00 93.00 190 SER A CA 1
ATOM 1580 C C . SER A 1 190 ? -9.781 -12.610 6.157 1.00 93.00 190 SER A C 1
ATOM 1582 O O . SER A 1 190 ? -10.052 -12.520 7.353 1.00 93.00 190 SER A O 1
ATOM 1584 N N . LEU A 1 191 ? -8.537 -12.805 5.704 1.00 92.38 191 LEU A N 1
ATOM 1585 C CA . LEU A 1 191 ? -7.372 -12.963 6.579 1.00 92.38 191 LEU A CA 1
ATOM 1586 C C . LEU A 1 191 ? -7.184 -11.740 7.488 1.00 92.38 191 LEU A C 1
ATOM 1588 O O . LEU A 1 191 ? -7.107 -11.875 8.709 1.00 92.38 191 LEU A O 1
ATOM 1592 N N . PHE A 1 192 ? -7.166 -10.530 6.918 1.00 90.06 192 PHE A N 1
ATOM 1593 C CA . PHE A 1 192 ? -6.974 -9.310 7.706 1.00 90.06 192 PHE A CA 1
ATOM 1594 C C . PHE A 1 192 ? -8.166 -8.999 8.617 1.00 90.06 192 PHE A C 1
ATOM 1596 O O . PHE A 1 192 ? -7.971 -8.523 9.738 1.00 90.06 192 PHE A O 1
ATOM 1603 N N . HIS A 1 193 ? -9.394 -9.297 8.185 1.00 88.25 193 HIS A N 1
ATOM 1604 C CA . HIS A 1 193 ? -10.574 -9.154 9.033 1.00 88.25 193 HIS A CA 1
ATOM 1605 C C . HIS A 1 193 ? -10.520 -10.102 10.237 1.00 88.25 193 HIS A C 1
ATOM 1607 O O . HIS A 1 193 ? -10.736 -9.677 11.373 1.00 88.25 193 HIS A O 1
ATOM 1613 N N . GLU A 1 194 ? -10.171 -11.369 10.011 1.00 87.88 194 GLU A N 1
ATOM 1614 C CA . GLU A 1 194 ? -10.004 -12.354 11.076 1.00 87.88 194 GLU A CA 1
ATOM 1615 C C . GLU A 1 194 ? -8.942 -11.905 12.086 1.00 87.88 194 GLU A C 1
ATOM 1617 O O . GLU A 1 194 ? -9.207 -11.902 13.290 1.00 87.88 194 GLU A O 1
ATOM 1622 N N . ARG A 1 195 ? -7.782 -11.433 11.614 1.00 82.94 195 ARG A N 1
ATOM 1623 C CA . ARG A 1 195 ? -6.740 -10.878 12.490 1.00 82.94 195 ARG A CA 1
ATOM 1624 C C . ARG A 1 195 ? -7.269 -9.733 13.343 1.00 82.94 195 ARG A C 1
ATOM 1626 O O . ARG A 1 195 ? -7.141 -9.789 14.559 1.00 82.94 195 ARG A O 1
ATOM 1633 N N . PHE A 1 196 ? -7.939 -8.754 12.739 1.00 74.25 196 PHE A N 1
ATOM 1634 C CA . PHE A 1 196 ? -8.461 -7.593 13.464 1.00 74.25 196 PHE A CA 1
ATOM 1635 C C . PHE A 1 196 ? -9.510 -7.970 14.525 1.00 74.25 196 PHE A C 1
ATOM 1637 O O . PHE A 1 196 ? -9.525 -7.415 15.628 1.00 74.25 196 PHE A O 1
ATOM 1644 N N . THR A 1 197 ? -10.379 -8.941 14.223 1.00 75.88 197 THR A N 1
ATOM 1645 C CA . THR A 1 197 ? -11.399 -9.409 15.177 1.00 75.88 197 THR A CA 1
ATOM 1646 C C . THR A 1 197 ? -10.797 -10.166 16.360 1.00 75.88 197 THR A C 1
ATOM 1648 O O . THR A 1 197 ? -11.240 -9.949 17.488 1.00 75.88 197 THR A O 1
ATOM 1651 N N . ARG A 1 198 ? -9.759 -10.986 16.142 1.00 67.38 198 ARG A N 1
ATOM 1652 C CA . ARG A 1 198 ? -9.055 -11.705 17.217 1.00 67.38 198 ARG A CA 1
ATOM 1653 C C . ARG A 1 198 ? -8.334 -10.746 18.166 1.00 67.38 198 ARG A C 1
ATOM 1655 O O . ARG A 1 198 ? -8.486 -10.875 19.377 1.00 67.38 198 ARG A O 1
ATOM 1662 N N . THR A 1 199 ? -7.638 -9.734 17.643 1.00 58.94 199 THR A N 1
ATOM 1663 C CA . THR A 1 199 ? -6.938 -8.739 18.478 1.00 58.94 199 THR A CA 1
ATOM 1664 C C . THR A 1 199 ? -7.904 -7.904 19.322 1.00 58.94 199 THR A C 1
ATOM 1666 O O . THR A 1 199 ? -7.582 -7.543 20.447 1.00 58.94 199 THR A O 1
ATOM 1669 N N . SER A 1 200 ? -9.114 -7.641 18.816 1.00 56.38 200 SER A N 1
ATOM 1670 C CA . SER A 1 200 ? -10.145 -6.864 19.527 1.00 56.38 200 SER A CA 1
ATOM 1671 C C . SER A 1 200 ? -10.837 -7.639 20.660 1.00 56.38 200 SER A C 1
ATOM 1673 O O . SER A 1 200 ? -11.577 -7.047 21.444 1.00 56.38 200 SER A O 1
ATOM 1675 N N . GLN A 1 201 ? -10.635 -8.959 20.738 1.00 50.84 201 GLN A N 1
ATOM 1676 C CA . GLN A 1 201 ? -11.230 -9.833 21.754 1.00 50.84 201 GLN A CA 1
ATOM 1677 C C . GLN A 1 201 ? -10.241 -10.263 22.844 1.00 50.84 201 GLN A C 1
ATOM 1679 O O . GLN A 1 201 ? -10.679 -10.818 23.851 1.00 50.84 201 GLN A O 1
ATOM 1684 N N . SER A 1 202 ? -8.941 -9.990 22.687 1.00 42.12 202 SER A N 1
ATOM 1685 C CA . SER A 1 202 ? -7.972 -10.173 23.769 1.00 42.12 202 SER A CA 1
ATOM 1686 C C . SER A 1 202 ? -8.190 -9.082 24.822 1.00 42.12 202 SER A C 1
ATOM 1688 O O . SER A 1 202 ? -7.966 -7.905 24.527 1.00 42.12 202 SER A O 1
ATOM 1690 N N . PRO A 1 203 ? -8.649 -9.418 26.043 1.00 40.44 203 PRO A N 1
ATOM 1691 C CA . PRO A 1 203 ? -8.748 -8.431 27.105 1.00 40.44 203 PRO A CA 1
ATOM 1692 C C . PRO A 1 203 ? -7.344 -7.903 27.397 1.00 40.44 203 PRO A C 1
ATOM 1694 O O . PRO A 1 203 ? -6.407 -8.692 27.517 1.00 40.44 203 PRO A O 1
ATOM 1697 N N . ALA A 1 204 ? -7.211 -6.579 27.500 1.00 41.78 204 ALA A N 1
ATOM 1698 C CA . ALA A 1 204 ? -6.002 -5.946 28.009 1.00 41.78 204 ALA A CA 1
ATOM 1699 C C . ALA A 1 204 ? -5.628 -6.618 29.342 1.00 41.78 204 ALA A C 1
ATOM 1701 O O . ALA A 1 204 ? -6.390 -6.527 30.309 1.00 41.78 204 ALA A O 1
ATOM 1702 N N . GLN A 1 205 ? -4.523 -7.366 29.340 1.00 36.53 205 GLN A N 1
ATOM 1703 C CA . GLN A 1 205 ? -3.918 -7.937 30.542 1.00 36.53 205 GLN A CA 1
ATOM 1704 C C . GLN A 1 205 ? -3.016 -6.905 31.205 1.00 36.53 205 GLN A C 1
ATOM 1706 O O . GLN A 1 205 ? -2.302 -6.190 30.465 1.00 36.53 205 GLN A O 1
#

Secondary structure (DSSP, 8-state):
-HHHHHTTEE----SGGGEEEEESS-HHHHT-TT-SS-TT-GGGEEEEE---TT-EETT----S---TTS-GGGS-HHHHHH-----HHHHHHHHHHHHHHHHTTT--TTHHHHHHHHTTSTTTTTTSHHHHHHHHHHHHHHHHHHHHHHHH-SS--HHHHHHHHHHHHHHHHHH--TT-----HHHHHHHHHHHHHHHTTS---

Sequence (205 aa):
MRLLHERHVLHCDVHPGNIGVTPRVPLALLLSPSSPFDFNDLAHWQVVFIDHEWSHVRGWHYEDTFVRNRMWLYASDRQVWCSGKYSTPDDLEALAYILLAIYYSGRLPWRSDVEAESAKYPQDFGEDDSDLEFVFETRERHLRTLRDSCHESDSASDVDSLLADLLDFVFYARALNSDEVWIDYSRWESLFHERFTRTSQSPAQ

InterPro domains:
  IPR000719 Protein kinase domain [PS50011] (1-196)
  IPR011009 Protein kinase-like domain superfamily [SSF56112] (2-119)

pLDDT: mean 82.94, std 13.72, range [36.53, 97.0]

Foldseek 3Di:
DVVCVVQQKDQQQQDPVQKDKDFPDPPCLCPDPPRPDPVPPCVRIDIDGHDSVVMDHPPDDPPPQDPQQDRLQLFFLCCLQPVDDDAPLRNQLSVLQQVCCVLVVNHGPLRVVLVVVCVVPVPCQSVDPVNSVSSVVSVVVRLVVLQVVLVPPPDDDLSSVVSNLSSVSNVVSNPDDRPRPDDPPVVNVVVVVVSVVVVVPPPDD

Radius of gyration: 18.97 Å; chains: 1; bounding box: 48×40×53 Å

Organism: NCBI:txid34458